Protein AF-A0A833TG80-F1 (afdb_monomer_lite)

Secondary structure (DSSP, 8-state):
-HHHHHHHHHTSTT-PPP--EE--SSBSTTSTT--BPPPHHHHHHHT-HHHHHHHHHHHHHHHHHTT--EE---B----S-TTSTTGGGSS-SSHHHHHHGGGHHHHHH-PPPTTPPTTS----STT--B-EEEEETTGGG-GGG-TT-EE---HHHIIIIISHHHHHHHHTT-SEEEEPSSEETTEETTT-HIIIIIIIIIIS----SS--EE---SSSSS--STT---------

InterPro domains:
  IPR001764 Glycoside hydrolase, family 3, N-terminal [PF00933] (2-207)
  IPR001764 Glycoside hydrolase, family 3, N-terminal [PR00133] (13-29)
  IPR001764 Glycoside hydrolase, family 3, N-terminal [PR00133] (37-56)
  IPR001764 Glycoside hydrolase, family 3, N-terminal [PR00133] (83-99)
  IPR001764 Glycoside hydrolase, family 3, N-terminal [PR00133] (129-145)
  IPR017853 Glycoside hydrolase superfamily [SSF51445] (1-207)
  IPR036962 Glycoside hydrolase, family 3, N-terminal domain superfamily [G3DSA:3.20.20.300] (1-210)
  IPR051915 Cellulose Degradation Glycosyl Hydrolase 3 [PTHR30620] (1-208)

Structure (mmCIF, N/CA/C/O backbone):
data_AF-A0A833TG80-F1
#
_entry.id   AF-A0A833TG80-F1
#
loop_
_atom_site.group_PDB
_atom_site.id
_atom_site.type_symbol
_atom_site.label_atom_id
_atom_site.label_alt_id
_atom_site.label_comp_id
_atom_site.label_asym_id
_atom_site.label_entity_id
_atom_site.label_seq_id
_atom_site.pdbx_PDB_ins_code
_atom_site.Cartn_x
_atom_site.Cartn_y
_atom_site.Cartn_z
_atom_site.occupancy
_atom_site.B_iso_or_equiv
_atom_site.auth_seq_id
_atom_site.auth_comp_id
_atom_site.auth_asym_id
_atom_site.auth_atom_id
_atom_site.pdbx_PDB_model_num
ATOM 1 N N . MET A 1 1 ? -3.847 -9.761 25.140 1.00 88.19 1 MET A N 1
ATOM 2 C CA . MET A 1 1 ? -2.664 -8.903 24.904 1.00 88.19 1 MET A CA 1
ATOM 3 C C . MET A 1 1 ? -3.051 -7.475 24.515 1.00 88.19 1 MET A C 1
ATOM 5 O O . MET A 1 1 ? -2.859 -6.596 25.340 1.00 88.19 1 MET A O 1
ATOM 9 N N . ILE A 1 2 ? -3.634 -7.226 23.332 1.00 93.69 2 ILE A N 1
ATOM 10 C CA . ILE A 1 2 ? -3.927 -5.859 22.834 1.00 93.69 2 ILE A CA 1
ATOM 11 C C . ILE A 1 2 ? -4.723 -5.000 23.828 1.00 93.69 2 ILE A C 1
ATOM 13 O O . ILE A 1 2 ? -4.345 -3.861 24.084 1.00 93.69 2 ILE A O 1
ATOM 17 N N . ASN A 1 3 ? -5.762 -5.559 24.458 1.00 95.44 3 ASN A N 1
ATOM 18 C CA . ASN A 1 3 ? -6.567 -4.840 25.452 1.00 95.44 3 ASN A CA 1
ATOM 19 C C . ASN A 1 3 ? -5.760 -4.374 26.675 1.00 95.44 3 ASN A C 1
ATOM 21 O O . ASN A 1 3 ? -6.069 -3.326 27.230 1.00 95.44 3 ASN A O 1
ATOM 25 N N . GLU A 1 4 ? -4.724 -5.109 27.083 1.00 96.44 4 GLU A N 1
ATOM 26 C CA . GLU A 1 4 ? -3.888 -4.719 28.225 1.00 96.44 4 GLU A CA 1
ATOM 27 C C . GLU A 1 4 ? -2.970 -3.548 27.862 1.00 96.44 4 GLU A C 1
ATOM 29 O O . GLU A 1 4 ? -2.900 -2.567 28.601 1.00 96.44 4 GLU A O 1
ATOM 34 N N . TYR A 1 5 ? -2.357 -3.574 26.672 1.00 96.25 5 TYR A N 1
ATOM 35 C CA . TYR A 1 5 ? -1.624 -2.412 26.158 1.00 96.25 5 TYR A CA 1
ATOM 36 C C . TYR A 1 5 ? -2.537 -1.195 25.983 1.00 96.25 5 TYR A C 1
ATOM 38 O O . TYR A 1 5 ? -2.155 -0.077 26.328 1.00 96.25 5 TYR A O 1
ATOM 46 N N . GLN A 1 6 ? -3.767 -1.413 25.511 1.00 95.88 6 GLN A N 1
ATOM 47 C CA . GLN A 1 6 ? -4.752 -0.350 25.366 1.00 95.88 6 GLN A CA 1
ATOM 48 C C . GLN A 1 6 ? -5.100 0.280 26.719 1.00 95.88 6 GLN A C 1
ATOM 50 O O . GLN A 1 6 ? -5.039 1.502 26.839 1.00 95.88 6 GLN A O 1
ATOM 55 N N . LYS A 1 7 ? -5.395 -0.527 27.750 1.00 97.62 7 LYS A N 1
ATOM 56 C CA . LYS A 1 7 ? -5.632 -0.039 29.121 1.00 97.62 7 LYS A CA 1
ATOM 57 C C . LYS A 1 7 ? -4.461 0.806 29.629 1.00 97.62 7 LYS A C 1
ATOM 59 O O . LYS A 1 7 ? -4.694 1.865 30.201 1.00 97.62 7 LYS A O 1
ATOM 64 N N . GLY A 1 8 ? -3.225 0.377 29.362 1.00 97.25 8 GLY A N 1
ATOM 65 C CA . GLY A 1 8 ? -2.020 1.143 29.692 1.00 97.25 8 GLY A CA 1
ATOM 66 C C . GLY A 1 8 ? -1.940 2.498 28.977 1.00 97.25 8 GLY A C 1
ATOM 67 O O . GLY A 1 8 ? -1.631 3.502 29.606 1.00 97.25 8 GLY A O 1
ATOM 68 N N . SER A 1 9 ? -2.263 2.567 27.680 1.00 96.19 9 SER A N 1
ATOM 69 C CA . SER A 1 9 ? -2.295 3.852 26.953 1.00 96.19 9 SER A CA 1
ATOM 70 C C . SER A 1 9 ? -3.373 4.808 27.486 1.00 96.19 9 SER A C 1
ATOM 72 O O . SER A 1 9 ? -3.143 6.012 27.632 1.00 96.19 9 SER A O 1
ATOM 74 N N . LEU A 1 10 ? -4.532 4.255 27.853 1.00 97.44 10 LEU A N 1
ATOM 75 C CA . LEU A 1 10 ? -5.692 5.013 28.312 1.00 97.44 10 LEU A CA 1
ATOM 76 C C . LEU A 1 10 ? -5.560 5.513 29.757 1.00 97.44 10 LEU A C 1
ATOM 78 O O . LEU A 1 10 ? -6.300 6.413 30.141 1.00 97.44 10 LEU A O 1
ATOM 82 N N . SER A 1 11 ? -4.627 4.978 30.550 1.00 97.94 11 SER A N 1
ATOM 83 C CA . SER A 1 11 ? -4.374 5.452 31.919 1.00 97.94 11 SER A CA 1
ATOM 84 C C . SER A 1 11 ? -3.494 6.708 31.985 1.00 97.94 11 SER A C 1
ATOM 86 O O . SER A 1 11 ? -3.300 7.273 33.061 1.00 97.94 11 SER A O 1
ATOM 88 N N . THR A 1 12 ? -2.958 7.170 30.850 1.00 97.56 12 THR A N 1
ATOM 89 C CA . THR A 1 12 ? -2.204 8.429 30.773 1.00 97.56 12 THR A CA 1
ATOM 90 C C . THR A 1 12 ? -3.114 9.645 30.985 1.00 97.56 12 THR A C 1
ATOM 92 O O . THR A 1 12 ? -4.320 9.577 30.769 1.00 97.56 12 THR A O 1
ATOM 95 N N . ARG A 1 13 ? -2.535 10.805 31.338 1.00 98.06 13 ARG A N 1
ATOM 96 C CA . ARG A 1 13 ? -3.278 12.057 31.614 1.00 98.06 13 ARG A CA 1
ATOM 97 C C . ARG A 1 13 ? -4.309 12.428 30.538 1.00 98.06 13 ARG A C 1
ATOM 99 O O . ARG A 1 13 ? -5.349 12.985 30.865 1.00 98.06 13 ARG A O 1
ATOM 106 N N . LEU A 1 14 ? -3.986 12.190 29.266 1.00 97.38 14 LEU A N 1
ATOM 107 C CA . LEU A 1 14 ? -4.848 12.535 28.130 1.00 97.38 14 LEU A CA 1
ATOM 108 C C . LEU A 1 14 ? -5.686 11.357 27.620 1.00 97.38 14 LEU A C 1
ATOM 110 O O . LEU A 1 14 ? -6.533 11.568 26.759 1.00 97.38 14 LEU A O 1
ATOM 114 N N . GLY A 1 15 ? -5.438 10.134 28.100 1.00 96.00 15 GLY A N 1
ATOM 115 C CA . GLY A 1 15 ? -6.169 8.943 27.670 1.00 96.00 15 GLY A CA 1
ATOM 116 C C . GLY A 1 15 ? -6.141 8.705 26.157 1.00 96.00 15 GLY A C 1
ATOM 117 O O . GLY A 1 15 ? -7.130 8.238 25.595 1.00 96.00 15 GLY A O 1
ATOM 118 N N . ILE A 1 16 ? -5.047 9.060 25.472 1.00 94.00 16 ILE A N 1
ATOM 119 C CA . ILE A 1 16 ? -4.946 8.900 24.015 1.00 94.00 16 ILE A CA 1
ATOM 120 C C . ILE A 1 16 ? -4.775 7.404 23.697 1.00 94.00 16 ILE A C 1
ATOM 122 O O . ILE A 1 16 ? -3.812 6.795 24.169 1.00 94.00 16 ILE A O 1
ATOM 126 N N . PRO A 1 17 ? -5.674 6.795 22.900 1.00 93.94 17 PRO A N 1
ATOM 127 C CA . PRO A 1 17 ? -5.585 5.380 22.558 1.00 93.94 17 PRO A CA 1
ATOM 128 C C . PRO A 1 17 ? -4.364 5.096 21.678 1.00 93.94 17 PRO A C 1
ATOM 130 O O . PRO A 1 17 ? -4.090 5.837 20.732 1.00 93.94 17 PRO A O 1
ATOM 133 N N . MET A 1 18 ? -3.668 3.985 21.930 1.00 94.00 18 MET A N 1
ATOM 134 C CA . MET A 1 18 ? -2.638 3.509 21.004 1.00 94.00 18 MET A CA 1
ATOM 135 C C . MET A 1 18 ? -3.255 2.869 19.751 1.00 94.00 18 MET A C 1
ATOM 137 O O . MET A 1 18 ? -4.399 2.407 19.754 1.00 94.00 18 MET A O 1
ATOM 141 N N . MET A 1 19 ? -2.478 2.832 18.667 1.00 91.31 19 MET A N 1
ATOM 142 C CA . MET A 1 19 ? -2.777 2.018 17.490 1.00 91.31 19 MET A CA 1
ATOM 143 C C . MET A 1 19 ? -1.734 0.916 17.362 1.00 91.31 19 MET A C 1
ATOM 145 O O . MET A 1 19 ? -0.544 1.195 17.232 1.00 91.31 19 MET A O 1
ATOM 149 N N . TYR A 1 20 ? -2.189 -0.333 17.369 1.00 94.81 20 TYR A N 1
ATOM 150 C CA . TYR A 1 20 ? -1.329 -1.491 17.156 1.00 94.81 20 TYR A CA 1
ATOM 151 C C . TYR A 1 20 ? -1.300 -1.846 15.668 1.00 94.81 20 TYR A C 1
ATOM 153 O O . TYR A 1 20 ? -2.363 -2.033 15.079 1.00 94.81 20 TYR A O 1
ATOM 161 N N . GLY A 1 21 ? -0.110 -1.928 15.072 1.00 95.12 21 GLY A N 1
ATOM 162 C CA . GLY A 1 21 ? 0.092 -2.313 13.672 1.00 95.12 21 GLY A CA 1
ATOM 163 C C . GLY A 1 21 ? 0.645 -3.731 13.535 1.00 95.12 21 GLY A C 1
ATOM 164 O O . GLY A 1 21 ? 1.394 -4.178 14.403 1.00 95.12 21 GLY A O 1
ATOM 165 N N . ILE A 1 22 ? 0.296 -4.432 12.455 1.00 96.62 22 ILE A N 1
ATOM 166 C CA . ILE A 1 22 ? 0.864 -5.748 12.126 1.00 96.62 22 ILE A CA 1
ATOM 167 C C . ILE A 1 22 ? 0.992 -5.958 10.612 1.00 96.62 22 ILE A C 1
ATOM 169 O O . ILE A 1 22 ? 0.188 -5.445 9.832 1.00 96.62 22 ILE A O 1
ATOM 173 N N . ASP A 1 23 ? 1.974 -6.749 10.181 1.00 97.31 23 ASP A N 1
ATOM 174 C CA . ASP A 1 23 ? 2.047 -7.265 8.812 1.00 97.31 23 ASP A CA 1
ATOM 175 C C . ASP A 1 23 ? 1.010 -8.377 8.606 1.00 97.31 23 ASP A C 1
ATOM 177 O O . ASP A 1 23 ? 1.276 -9.546 8.875 1.00 97.31 23 ASP A O 1
ATOM 181 N N . ALA A 1 24 ? -0.175 -7.981 8.137 1.00 97.75 24 ALA A N 1
ATOM 182 C CA . ALA A 1 24 ? -1.223 -8.857 7.616 1.00 97.75 24 ALA A CA 1
ATOM 183 C C . ALA A 1 24 ? -1.265 -8.721 6.082 1.00 97.75 24 ALA A C 1
ATOM 185 O O . ALA A 1 24 ? -2.127 -8.039 5.524 1.00 97.75 24 ALA A O 1
ATOM 186 N N . VAL A 1 25 ? -0.244 -9.261 5.410 1.00 98.06 25 VAL A N 1
ATOM 187 C CA . VAL A 1 25 ? 0.064 -8.968 3.993 1.00 98.06 25 VAL A CA 1
ATOM 188 C C . VAL A 1 25 ? -0.546 -9.963 3.007 1.00 98.06 25 VAL A C 1
ATOM 190 O O . VAL A 1 25 ? -0.561 -9.703 1.810 1.00 98.06 25 VAL A O 1
ATOM 193 N N . HIS A 1 26 ? -1.056 -11.090 3.500 1.00 98.38 26 HIS A N 1
ATOM 194 C CA . HIS A 1 26 ? -1.750 -12.111 2.711 1.00 98.38 26 HIS A CA 1
ATOM 195 C C . HIS A 1 26 ? -2.729 -12.889 3.606 1.00 98.38 26 HIS A C 1
ATOM 197 O O . HIS A 1 26 ? -2.707 -14.113 3.692 1.00 98.38 26 HIS A O 1
ATOM 203 N N . GLY A 1 27 ? -3.568 -12.139 4.325 1.00 98.31 27 GLY A N 1
ATOM 204 C CA . GLY A 1 27 ? -4.334 -12.623 5.477 1.00 98.31 27 GLY A CA 1
ATOM 205 C C . GLY A 1 27 ? -3.678 -12.211 6.794 1.00 98.31 27 GLY A C 1
ATOM 206 O O . GLY A 1 27 ? -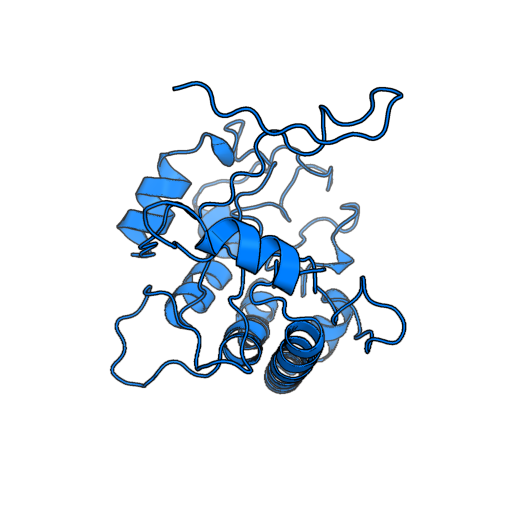2.675 -11.495 6.794 1.00 98.31 27 GLY A O 1
ATOM 207 N N . HIS A 1 28 ? -4.229 -12.644 7.931 1.00 97.94 28 HIS A N 1
ATOM 208 C CA . HIS A 1 28 ? -3.655 -12.353 9.254 1.00 97.94 28 HIS A CA 1
ATOM 209 C C . HIS A 1 28 ? -2.502 -13.311 9.590 1.00 97.94 28 HIS A C 1
ATOM 211 O O . HIS A 1 28 ? -2.539 -14.075 10.552 1.00 97.94 28 HIS A O 1
ATOM 217 N N . ASN A 1 29 ? -1.474 -13.289 8.742 1.00 97.75 29 ASN A N 1
ATOM 218 C CA . ASN A 1 29 ? -0.481 -14.354 8.578 1.00 97.75 29 ASN A CA 1
ATOM 219 C C . ASN A 1 29 ? 0.381 -14.686 9.807 1.00 97.75 29 ASN A C 1
ATOM 221 O O . ASN A 1 29 ? 1.000 -15.744 9.842 1.00 97.75 29 ASN A O 1
ATOM 225 N N . ASN A 1 30 ? 0.430 -13.817 10.818 1.00 95.88 30 ASN A N 1
ATOM 226 C CA . ASN A 1 30 ? 1.162 -14.084 12.062 1.00 95.88 30 ASN A CA 1
ATOM 227 C C . ASN A 1 30 ? 0.335 -14.857 13.100 1.00 95.88 30 ASN A C 1
ATOM 229 O O . ASN A 1 30 ? 0.866 -15.242 14.142 1.00 95.88 30 ASN A O 1
ATOM 233 N N . VAL A 1 31 ? -0.965 -15.042 12.865 1.00 96.25 31 VAL A N 1
ATOM 234 C CA . VAL A 1 31 ? -1.877 -15.652 13.831 1.00 96.25 31 VAL A CA 1
ATOM 235 C C . VAL A 1 31 ? -2.169 -17.090 13.445 1.00 96.25 31 VAL A C 1
ATOM 237 O O . VAL A 1 31 ? -2.532 -17.400 12.313 1.00 96.25 31 VAL A O 1
ATOM 240 N N . PHE A 1 32 ? -2.014 -17.981 14.422 1.00 95.75 32 PHE A N 1
ATOM 241 C CA . PHE A 1 32 ? -2.325 -19.392 14.259 1.00 95.75 32 PHE A CA 1
ATOM 242 C C . PHE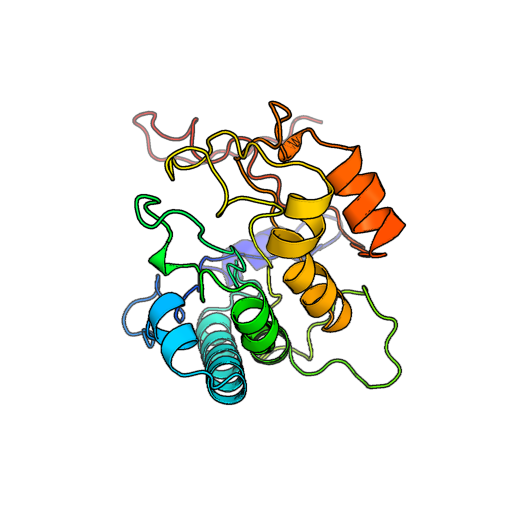 A 1 32 ? -3.771 -19.578 13.780 1.00 95.75 32 PHE A C 1
ATOM 244 O O . PHE A 1 32 ? -4.693 -19.003 14.360 1.00 95.75 32 PHE A O 1
ATOM 251 N N . ASN A 1 33 ? -3.954 -20.415 12.756 1.00 95.50 33 ASN A N 1
ATOM 252 C CA . ASN A 1 33 ? -5.254 -20.756 12.171 1.00 95.50 33 ASN A CA 1
ATOM 253 C C . ASN A 1 33 ? -5.999 -19.591 11.481 1.00 95.50 33 ASN A C 1
ATOM 255 O O . ASN A 1 33 ? -7.191 -19.711 11.205 1.00 95.50 33 ASN A O 1
ATOM 259 N N . ALA A 1 34 ? -5.321 -18.474 11.199 1.00 98.00 34 ALA A N 1
ATOM 260 C CA . ALA A 1 34 ? -5.847 -17.450 10.300 1.00 98.00 34 ALA A CA 1
ATOM 261 C C . ALA A 1 34 ? -5.841 -17.938 8.843 1.00 98.00 34 ALA A C 1
ATOM 263 O O . ALA A 1 34 ? -5.017 -18.775 8.459 1.00 98.00 34 ALA A O 1
ATOM 264 N N . THR A 1 35 ? -6.730 -17.388 8.016 1.00 98.56 35 THR A N 1
ATOM 265 C CA . THR A 1 35 ? -6.740 -17.691 6.583 1.00 98.56 35 THR A CA 1
ATOM 266 C C . THR A 1 35 ? -5.485 -17.116 5.936 1.00 98.56 35 THR A C 1
ATOM 268 O O . THR A 1 35 ? -5.183 -15.930 6.089 1.00 98.56 35 THR A O 1
ATOM 271 N N . ILE A 1 36 ? -4.769 -17.947 5.176 1.00 98.69 36 ILE A N 1
ATOM 272 C CA . ILE A 1 36 ? -3.599 -17.535 4.397 1.00 98.69 36 ILE A CA 1
ATOM 273 C C . ILE A 1 36 ? -3.985 -17.475 2.922 1.00 98.69 36 ILE A C 1
ATOM 275 O O . ILE A 1 36 ? -4.269 -18.495 2.294 1.00 98.69 36 ILE A O 1
ATOM 279 N N . PHE A 1 37 ? -3.998 -16.267 2.370 1.00 98.88 37 PHE A N 1
ATOM 280 C CA . PHE A 1 37 ? -4.262 -16.026 0.957 1.00 98.88 37 PHE A CA 1
ATOM 281 C C . PHE A 1 37 ? -2.978 -16.176 0.121 1.00 98.88 37 PHE A C 1
ATOM 283 O O . PHE A 1 37 ? -1.865 -16.109 0.662 1.00 98.88 37 PHE A O 1
ATOM 290 N N . PRO A 1 38 ? -3.099 -16.354 -1.210 1.00 98.81 38 PRO A N 1
ATOM 291 C CA . PRO A 1 38 ? -1.955 -16.242 -2.106 1.00 98.81 38 PRO A CA 1
ATOM 292 C C . PRO A 1 38 ? -1.243 -14.897 -1.929 1.00 98.81 38 PRO A C 1
ATOM 294 O O . PRO A 1 38 ? -1.887 -13.864 -1.742 1.00 98.81 38 PRO A O 1
ATOM 297 N N . HIS A 1 39 ? 0.086 -14.899 -2.020 1.00 98.81 39 HIS A N 1
ATOM 298 C CA . HIS A 1 39 ? 0.854 -13.656 -2.055 1.00 98.81 39 HIS A CA 1
ATOM 299 C C . HIS A 1 39 ? 0.553 -12.833 -3.317 1.00 98.81 39 HIS A C 1
ATOM 301 O O . HIS A 1 39 ? 0.042 -13.342 -4.320 1.00 98.81 39 HIS A O 1
ATOM 307 N N . ASN A 1 40 ? 0.906 -11.549 -3.258 1.00 98.88 40 ASN A N 1
ATOM 308 C CA . ASN A 1 40 ? 0.512 -10.527 -4.223 1.00 98.88 40 ASN A CA 1
ATOM 309 C C . ASN A 1 40 ? 0.827 -10.878 -5.677 1.00 98.88 40 ASN A C 1
ATOM 311 O O . ASN A 1 40 ? -0.024 -10.636 -6.523 1.00 98.88 40 ASN A O 1
ATOM 315 N N . ILE A 1 41 ? 1.969 -11.502 -5.979 1.00 98.69 41 ILE A N 1
ATOM 316 C CA . ILE A 1 41 ? 2.290 -11.919 -7.355 1.00 98.69 41 ILE A CA 1
ATOM 317 C C . ILE A 1 41 ? 1.236 -12.877 -7.938 1.00 98.69 41 ILE A C 1
ATOM 319 O O . ILE A 1 41 ? 0.831 -12.746 -9.094 1.00 98.69 41 ILE A O 1
ATOM 323 N N . GLY A 1 42 ? 0.729 -13.805 -7.119 1.00 98.69 42 GLY A N 1
ATOM 324 C CA . GLY A 1 42 ? -0.343 -14.722 -7.502 1.00 98.69 42 GLY A CA 1
ATOM 325 C C . GLY A 1 42 ? -1.685 -14.006 -7.638 1.00 98.69 42 GLY A C 1
ATOM 326 O O . GLY A 1 42 ? -2.434 -14.282 -8.570 1.00 98.69 42 GLY A O 1
ATOM 327 N N . LEU A 1 43 ? -1.966 -13.036 -6.763 1.00 98.81 43 LEU A N 1
ATOM 328 C CA . LEU A 1 43 ? -3.165 -12.198 -6.870 1.00 98.81 43 LEU A CA 1
ATOM 329 C C . LEU A 1 43 ? -3.135 -11.324 -8.125 1.00 98.81 43 LEU A C 1
ATOM 331 O O . LEU A 1 43 ? -4.134 -11.229 -8.830 1.00 98.81 43 LEU A O 1
ATOM 335 N N . GLY A 1 44 ? -1.980 -10.758 -8.468 1.00 98.62 44 GLY A N 1
ATOM 336 C CA . GLY A 1 44 ? -1.795 -10.013 -9.703 1.00 98.62 44 GLY A CA 1
ATOM 337 C C . GLY A 1 44 ? -2.090 -10.874 -10.924 1.00 98.62 44 GLY A C 1
ATOM 338 O O . GLY A 1 44 ? -2.787 -10.415 -11.827 1.00 98.62 44 GLY A O 1
ATOM 339 N N . ALA A 1 45 ? -1.654 -12.141 -10.936 1.00 98.69 45 ALA A N 1
ATOM 340 C CA . ALA A 1 45 ? -1.940 -13.098 -12.010 1.00 98.69 45 ALA A CA 1
ATOM 341 C C . ALA A 1 45 ? -3.443 -13.325 -12.267 1.00 98.69 45 ALA A C 1
ATOM 343 O O . ALA A 1 45 ? -3.807 -13.673 -13.386 1.00 98.69 45 ALA A O 1
ATOM 344 N N . THR A 1 46 ? -4.313 -13.073 -11.283 1.00 98.69 46 THR A N 1
ATOM 345 C CA . THR A 1 46 ? -5.771 -13.206 -11.453 1.00 98.69 46 THR A CA 1
ATOM 346 C C . THR A 1 46 ? -6.389 -12.112 -12.321 1.00 98.69 46 THR A C 1
ATOM 348 O O . THR A 1 46 ? -7.430 -12.353 -12.923 1.00 98.69 46 THR A O 1
ATOM 351 N N . ARG A 1 47 ? -5.767 -10.921 -12.383 1.00 98.50 47 ARG A N 1
ATOM 352 C CA . ARG A 1 47 ? -6.341 -9.710 -13.007 1.00 98.50 47 ARG A CA 1
ATOM 353 C C . ARG A 1 47 ? -7.756 -9.374 -12.493 1.00 98.50 47 ARG A C 1
ATOM 355 O O . ARG A 1 47 ? -8.541 -8.758 -13.203 1.00 98.50 47 ARG A O 1
ATOM 362 N N . ASP A 1 48 ? -8.072 -9.776 -11.259 1.00 98.75 48 ASP A N 1
ATOM 363 C CA . ASP A 1 48 ? -9.371 -9.563 -10.619 1.00 98.75 48 ASP A CA 1
ATOM 364 C C . ASP A 1 48 ? -9.207 -8.651 -9.390 1.00 98.75 48 ASP A C 1
ATOM 366 O O . ASP A 1 48 ? -8.910 -9.092 -8.274 1.00 98.75 48 ASP A O 1
ATOM 370 N N . SER A 1 49 ? -9.382 -7.345 -9.601 1.00 98.44 49 SER A N 1
ATOM 371 C CA . SER A 1 49 ? -9.294 -6.342 -8.533 1.00 98.44 49 SER A CA 1
ATOM 372 C C . SER A 1 49 ? -10.415 -6.490 -7.497 1.00 98.44 49 SER A C 1
ATOM 374 O O . SER A 1 49 ? -10.198 -6.231 -6.311 1.00 98.44 49 SER A O 1
ATOM 376 N N . GLU A 1 50 ? -11.591 -6.980 -7.900 1.00 98.69 50 GLU A N 1
ATOM 377 C CA . GLU A 1 50 ? -12.717 -7.240 -6.999 1.00 98.69 50 GLU A CA 1
ATOM 378 C C . GLU A 1 50 ? -12.449 -8.440 -6.084 1.00 98.69 50 GLU A C 1
ATOM 380 O O . GLU A 1 50 ? -12.816 -8.428 -4.906 1.00 98.69 50 GLU A O 1
ATOM 385 N N . LEU A 1 51 ? -11.763 -9.475 -6.572 1.00 98.81 51 LEU A N 1
ATOM 386 C CA . LEU A 1 51 ? -11.258 -10.553 -5.721 1.00 98.81 51 LEU A CA 1
ATOM 387 C C . LEU A 1 51 ? -10.312 -10.005 -4.654 1.00 98.81 51 LEU A C 1
ATOM 389 O O . LEU A 1 51 ? -10.489 -10.296 -3.470 1.00 98.81 51 LEU A O 1
ATOM 393 N N . VAL A 1 52 ? -9.349 -9.177 -5.051 1.00 98.75 52 VAL A N 1
ATOM 394 C CA . VAL A 1 52 ? -8.381 -8.568 -4.131 1.00 98.75 52 VAL A CA 1
ATOM 395 C C . VAL A 1 52 ? -9.062 -7.654 -3.102 1.00 98.75 52 VAL A C 1
ATOM 397 O O . VAL A 1 52 ? -8.720 -7.683 -1.915 1.00 98.75 52 VAL A O 1
ATOM 400 N N . ARG A 1 53 ? -10.107 -6.928 -3.504 1.00 98.81 53 ARG A N 1
ATOM 401 C CA . ARG A 1 53 ? -10.976 -6.157 -2.606 1.00 98.81 53 ARG A CA 1
ATOM 402 C C . ARG A 1 53 ? -11.664 -7.035 -1.559 1.00 98.81 53 ARG A C 1
ATOM 404 O O . ARG A 1 53 ? -11.634 -6.718 -0.366 1.00 98.81 53 ARG A O 1
ATOM 411 N N . ARG A 1 54 ? -12.253 -8.165 -1.976 1.00 98.81 54 ARG A N 1
ATOM 412 C CA . ARG A 1 54 ? -12.880 -9.142 -1.063 1.00 98.81 54 ARG A CA 1
ATOM 413 C C . ARG A 1 54 ? -11.861 -9.756 -0.101 1.00 98.81 54 ARG A C 1
ATOM 415 O O . ARG A 1 54 ? -12.172 -9.905 1.080 1.00 98.81 54 ARG A O 1
ATOM 422 N N . ILE A 1 55 ? -10.642 -10.038 -0.566 1.00 98.88 55 ILE A N 1
ATOM 423 C CA . ILE A 1 55 ? -9.532 -10.507 0.281 1.00 98.88 55 ILE A CA 1
ATOM 424 C C . ILE A 1 55 ? -9.184 -9.461 1.346 1.00 98.88 55 ILE A C 1
ATOM 426 O O . ILE A 1 55 ? -9.065 -9.803 2.524 1.00 98.88 55 ILE A O 1
ATOM 430 N N . GLY A 1 56 ? -9.088 -8.181 0.970 1.00 98.75 56 GLY A N 1
ATOM 431 C CA . GLY A 1 56 ? -8.885 -7.086 1.923 1.00 98.75 56 GLY A CA 1
ATOM 432 C C . GLY A 1 56 ? -9.995 -7.020 2.978 1.00 98.75 56 GLY A C 1
ATOM 433 O O . GLY A 1 56 ? -9.718 -6.884 4.169 1.00 98.75 56 GLY A O 1
ATOM 434 N N . ALA A 1 57 ? -11.255 -7.194 2.571 1.00 98.69 57 ALA A N 1
ATOM 435 C CA . ALA A 1 57 ? -12.387 -7.206 3.496 1.00 98.69 57 ALA A CA 1
ATOM 436 C C . ALA A 1 57 ? -12.353 -8.394 4.474 1.00 98.69 57 ALA A C 1
ATOM 438 O O . ALA A 1 57 ? -12.586 -8.191 5.666 1.00 98.69 57 ALA A O 1
ATOM 439 N N . ALA A 1 58 ? -12.033 -9.602 3.999 1.00 98.75 58 ALA A N 1
ATOM 440 C CA . ALA A 1 58 ? -11.871 -10.780 4.853 1.00 98.75 58 ALA A CA 1
ATOM 441 C C . ALA A 1 58 ? -10.700 -10.605 5.834 1.00 98.75 58 ALA A C 1
ATOM 443 O O . ALA A 1 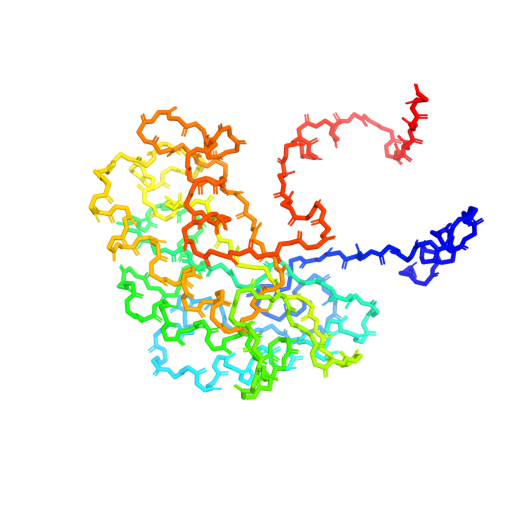58 ? -10.864 -10.784 7.041 1.00 98.75 58 ALA A O 1
ATOM 444 N N . THR A 1 59 ? -9.553 -10.135 5.332 1.00 98.81 59 THR A N 1
ATOM 445 C CA . THR A 1 59 ? -8.357 -9.853 6.141 1.00 98.81 59 THR A CA 1
ATOM 446 C C . THR A 1 59 ? -8.659 -8.849 7.252 1.00 98.81 59 THR A C 1
ATOM 448 O O . THR A 1 59 ? -8.283 -9.070 8.399 1.00 98.81 59 THR A O 1
ATOM 451 N N . ALA A 1 60 ? -9.392 -7.769 6.960 1.00 98.75 60 ALA A N 1
ATOM 452 C CA . ALA A 1 60 ? -9.762 -6.776 7.969 1.00 98.75 60 ALA A CA 1
ATOM 453 C C . ALA A 1 60 ? -10.583 -7.373 9.121 1.00 98.75 60 ALA A C 1
ATOM 455 O O . ALA A 1 60 ? -10.360 -7.021 10.281 1.00 98.75 60 ALA A O 1
ATOM 456 N N . VAL A 1 61 ? -11.513 -8.284 8.815 1.00 98.19 61 VAL A N 1
ATOM 457 C CA . VAL A 1 61 ? -12.334 -8.958 9.830 1.00 98.19 61 VAL A CA 1
ATOM 458 C C . VAL A 1 61 ? -11.473 -9.865 10.707 1.00 98.19 61 VAL A C 1
ATOM 460 O O . VAL A 1 61 ? -11.582 -9.787 11.931 1.00 98.19 61 VAL A O 1
ATOM 463 N N . GLU A 1 62 ? -10.586 -10.667 10.115 1.00 98.31 62 GLU A N 1
ATOM 464 C CA . GLU A 1 62 ? -9.688 -11.553 10.869 1.00 98.31 62 GLU A CA 1
ATOM 465 C C . GLU A 1 62 ? -8.699 -10.773 11.744 1.00 98.31 62 GLU A C 1
ATOM 467 O O . GLU A 1 62 ? -8.505 -11.099 12.915 1.00 98.31 62 GLU A O 1
ATOM 472 N N . VAL A 1 63 ? -8.133 -9.679 11.232 1.00 98.19 63 VAL A N 1
ATOM 473 C CA . VAL A 1 63 ? -7.236 -8.807 12.008 1.00 98.19 63 VAL A CA 1
ATOM 474 C C . VAL A 1 63 ? -7.982 -8.146 13.172 1.00 98.19 63 VAL A C 1
ATOM 476 O O . VAL A 1 63 ? -7.478 -8.078 14.299 1.00 98.19 63 VAL A O 1
ATOM 479 N N . ARG A 1 64 ? -9.226 -7.710 12.945 1.00 97.50 64 ARG A N 1
ATOM 480 C CA . ARG A 1 64 ? -10.076 -7.175 14.015 1.00 97.50 64 ARG A CA 1
ATOM 481 C C . ARG A 1 64 ? -10.477 -8.227 15.040 1.00 97.50 64 ARG A C 1
ATOM 483 O O . ARG A 1 64 ? -10.637 -7.858 16.204 1.00 97.50 64 ARG A O 1
ATOM 490 N N . ALA A 1 65 ? -10.574 -9.504 14.667 1.00 96.69 65 ALA A N 1
ATOM 491 C CA . ALA A 1 65 ? -10.845 -10.591 15.608 1.00 96.69 65 ALA A CA 1
ATOM 492 C C . ALA A 1 65 ? -9.757 -10.714 16.692 1.00 96.69 65 ALA A C 1
ATOM 494 O O . ALA A 1 65 ? -10.051 -11.129 17.810 1.00 96.69 65 ALA A O 1
ATOM 495 N N . THR A 1 66 ? -8.527 -10.260 16.418 1.00 96.38 66 THR A N 1
ATOM 496 C CA . THR A 1 66 ? -7.448 -10.190 17.421 1.00 96.38 66 THR A CA 1
ATOM 497 C C . THR A 1 66 ? -7.294 -8.809 18.068 1.00 96.38 66 THR A C 1
ATOM 499 O O . THR A 1 66 ? -6.314 -8.557 18.771 1.00 96.38 66 THR A O 1
ATOM 502 N N . GLY A 1 67 ? -8.237 -7.894 17.828 1.00 95.75 67 GLY A N 1
ATOM 503 C CA . GLY A 1 67 ? -8.258 -6.540 18.386 1.00 95.75 67 GLY A CA 1
ATOM 504 C C . GLY A 1 67 ? -7.331 -5.532 17.700 1.00 95.75 67 GLY A C 1
ATOM 505 O O . GLY A 1 67 ? -7.235 -4.398 18.165 1.00 95.75 67 GLY A O 1
ATOM 506 N N . ILE A 1 68 ? -6.657 -5.901 16.606 1.00 96.50 68 ILE A N 1
ATOM 507 C CA . ILE A 1 68 ? -5.661 -5.048 15.944 1.00 96.50 68 ILE A CA 1
ATOM 508 C C . ILE A 1 68 ? -6.364 -4.074 14.973 1.00 96.50 68 ILE A C 1
ATOM 510 O O . ILE A 1 68 ? -7.169 -4.511 14.152 1.00 96.50 68 ILE A O 1
ATOM 514 N N . PRO A 1 69 ? -6.124 -2.748 15.059 1.00 95.94 69 PRO A N 1
ATOM 515 C CA . PRO A 1 69 ? -6.796 -1.760 14.214 1.00 95.94 69 PRO A CA 1
ATOM 516 C C . PRO A 1 69 ? -6.071 -1.391 12.917 1.00 95.94 69 PRO A C 1
ATOM 518 O O . PRO A 1 69 ? -6.650 -0.650 12.123 1.00 95.94 69 PRO A O 1
ATOM 521 N N . TYR A 1 70 ? -4.826 -1.821 12.717 1.00 97.56 70 TYR A N 1
ATOM 522 C CA . TYR A 1 70 ? -3.952 -1.283 11.676 1.00 97.56 70 TYR A CA 1
ATOM 523 C C . TYR A 1 70 ? -3.094 -2.382 11.041 1.00 97.56 70 TYR A C 1
ATOM 525 O O . TYR A 1 70 ? -2.517 -3.210 11.747 1.00 97.56 70 TYR A O 1
ATOM 533 N N . VAL A 1 71 ? -3.011 -2.383 9.708 1.00 97.62 71 VAL A N 1
ATOM 534 C CA . VAL A 1 71 ? -2.213 -3.345 8.940 1.00 97.62 71 VAL A CA 1
ATOM 535 C C . VAL A 1 71 ? -1.171 -2.657 8.067 1.00 97.62 71 VAL A C 1
ATOM 537 O O . VAL A 1 71 ? -1.425 -1.615 7.462 1.00 97.62 71 VAL A O 1
ATOM 540 N N . PHE A 1 72 ? -0.004 -3.282 7.945 1.00 98.12 72 PHE A N 1
ATOM 541 C CA . PHE A 1 72 ? 1.067 -2.852 7.048 1.00 98.12 72 PHE A CA 1
ATOM 542 C C . PHE A 1 72 ? 0.885 -3.427 5.633 1.00 98.12 72 PHE A C 1
ATOM 544 O O . PHE A 1 72 ? 1.753 -4.137 5.127 1.00 98.12 72 PHE A O 1
ATOM 551 N N . ALA A 1 73 ? -0.261 -3.153 5.010 1.00 97.81 73 ALA A N 1
ATOM 552 C CA . ALA A 1 73 ? -0.616 -3.624 3.672 1.00 97.81 73 ALA A CA 1
ATOM 553 C C . ALA A 1 73 ? -1.506 -2.600 2.941 1.00 97.81 73 ALA A C 1
ATOM 555 O O . ALA A 1 73 ? -2.287 -1.907 3.606 1.00 97.81 73 ALA A O 1
ATOM 556 N N . PRO A 1 74 ? -1.445 -2.521 1.598 1.00 98.50 74 PRO A N 1
ATOM 557 C CA . PRO A 1 74 ? -0.675 -3.385 0.687 1.00 98.50 74 PRO A CA 1
ATOM 558 C C . PRO A 1 74 ? 0.773 -2.948 0.400 1.00 98.50 74 PRO A C 1
ATOM 560 O O . PRO A 1 74 ? 1.113 -1.766 0.425 1.00 98.50 74 PRO A O 1
ATOM 563 N N . CYS A 1 75 ? 1.613 -3.917 0.016 1.00 98.75 75 CYS A N 1
ATOM 564 C CA . CYS A 1 75 ? 2.838 -3.635 -0.734 1.00 98.75 75 CYS A CA 1
ATOM 565 C C . CYS A 1 75 ? 2.464 -3.345 -2.196 1.00 98.75 75 CYS A C 1
ATOM 567 O O . CYS A 1 75 ? 1.935 -4.218 -2.880 1.00 98.75 75 CYS A O 1
ATOM 569 N N . ILE A 1 76 ? 2.708 -2.119 -2.657 1.00 98.81 76 ILE A N 1
ATOM 570 C CA . ILE A 1 76 ? 2.414 -1.653 -4.025 1.00 98.81 76 ILE A CA 1
ATOM 571 C C . ILE A 1 76 ? 3.699 -1.403 -4.818 1.00 98.81 76 ILE A C 1
ATOM 573 O O . ILE A 1 76 ? 3.737 -0.585 -5.736 1.00 98.81 76 ILE A O 1
ATOM 577 N N . ALA A 1 77 ? 4.766 -2.112 -4.450 1.00 98.81 77 ALA A N 1
ATOM 578 C CA . ALA A 1 77 ? 5.991 -2.151 -5.224 1.00 98.81 77 ALA A CA 1
ATOM 579 C C . ALA A 1 77 ? 5.694 -2.639 -6.645 1.00 98.81 77 ALA A C 1
ATOM 581 O O . ALA A 1 77 ? 4.946 -3.600 -6.840 1.00 98.81 77 ALA A O 1
ATOM 582 N N . VAL A 1 78 ? 6.344 -2.028 -7.630 1.00 98.81 78 VAL A N 1
ATOM 583 C CA . VAL A 1 78 ? 6.411 -2.544 -9.001 1.00 98.81 78 VAL A CA 1
ATOM 584 C C . VAL A 1 78 ? 7.764 -3.231 -9.142 1.00 98.81 78 VAL A C 1
ATOM 586 O O . VAL A 1 78 ? 8.777 -2.549 -9.302 1.00 98.81 78 VAL A O 1
ATOM 589 N N . CYS A 1 79 ? 7.808 -4.556 -8.978 1.00 98.69 79 CYS A N 1
ATOM 590 C CA . CYS A 1 79 ? 9.055 -5.323 -9.027 1.00 98.69 79 CYS A CA 1
ATOM 591 C C . CYS A 1 79 ? 9.599 -5.334 -10.461 1.00 98.69 79 CYS A C 1
ATOM 593 O O . CYS A 1 79 ? 8.944 -5.842 -11.364 1.00 98.69 79 CYS A O 1
ATOM 595 N N . ARG A 1 80 ? 10.790 -4.771 -10.682 1.00 98.62 80 ARG A N 1
ATOM 596 C CA . ARG A 1 80 ? 11.435 -4.700 -12.010 1.00 98.62 80 ARG A CA 1
ATOM 597 C C . ARG A 1 80 ? 12.581 -5.694 -12.183 1.00 98.62 80 ARG A C 1
ATOM 599 O O . ARG A 1 80 ? 13.152 -5.790 -13.265 1.00 98.62 80 ARG A O 1
ATOM 606 N N . ASP A 1 81 ? 12.922 -6.415 -11.119 1.00 98.56 81 ASP A N 1
ATOM 607 C CA . ASP A 1 81 ? 13.983 -7.411 -11.111 1.00 98.56 81 ASP A CA 1
ATOM 608 C C . ASP A 1 81 ? 13.605 -8.572 -10.175 1.00 98.56 81 ASP A C 1
ATOM 610 O O . ASP A 1 81 ? 13.603 -8.393 -8.953 1.00 98.56 81 ASP A O 1
ATOM 614 N N . PRO A 1 82 ? 13.296 -9.770 -10.705 1.00 98.38 82 PRO A N 1
ATOM 615 C CA . PRO A 1 82 ? 12.818 -10.894 -9.901 1.00 98.38 82 PRO A CA 1
ATOM 616 C C . PRO A 1 82 ? 13.880 -11.483 -8.966 1.00 98.38 82 PRO A C 1
ATOM 618 O O . PRO A 1 82 ? 13.549 -12.309 -8.120 1.00 98.38 82 PRO A O 1
ATOM 621 N N . ARG A 1 83 ? 15.145 -11.045 -9.062 1.00 98.50 83 ARG A N 1
ATOM 622 C CA . ARG A 1 83 ? 16.175 -11.362 -8.057 1.00 98.50 83 ARG A CA 1
ATOM 623 C C . ARG A 1 83 ? 15.873 -10.723 -6.702 1.00 98.50 83 ARG A C 1
ATOM 625 O O . ARG A 1 83 ? 16.448 -11.133 -5.695 1.00 98.50 83 ARG A O 1
ATOM 632 N N . TRP A 1 84 ? 14.985 -9.729 -6.665 1.00 98.69 84 TRP A N 1
ATOM 633 C CA . TRP A 1 84 ? 14.552 -9.104 -5.429 1.00 98.69 84 TRP A CA 1
ATOM 634 C C . TRP A 1 84 ? 13.770 -10.075 -4.553 1.00 98.69 84 TRP A C 1
ATOM 636 O O . TRP A 1 84 ? 12.707 -10.565 -4.925 1.00 98.69 84 TRP A O 1
ATOM 646 N N . GLY A 1 85 ? 14.273 -10.301 -3.337 1.00 98.12 85 GLY A N 1
ATOM 647 C CA . GLY A 1 85 ? 13.695 -11.250 -2.382 1.00 98.12 85 GLY A CA 1
ATOM 648 C C . GLY A 1 85 ? 12.257 -10.942 -1.957 1.00 98.12 85 GLY A C 1
ATOM 649 O O . GLY A 1 85 ? 11.621 -11.803 -1.367 1.00 98.12 85 GLY A O 1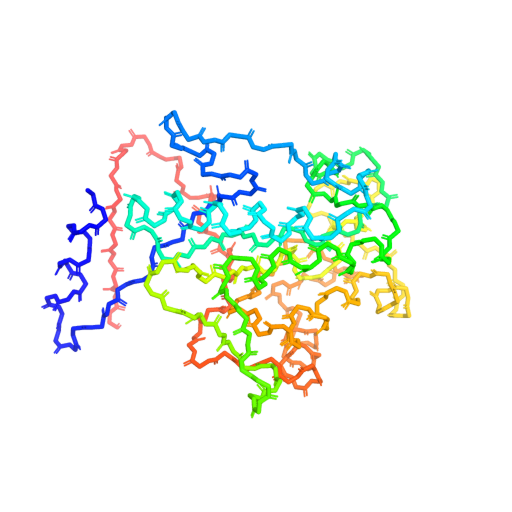
ATOM 650 N N . ARG A 1 86 ? 11.727 -9.752 -2.273 1.00 98.38 86 ARG A N 1
ATOM 651 C CA . ARG A 1 86 ? 10.332 -9.357 -2.011 1.00 98.38 86 ARG A CA 1
ATOM 652 C C . ARG A 1 86 ? 9.487 -9.262 -3.281 1.00 98.38 86 ARG A C 1
ATOM 654 O O . ARG A 1 86 ? 8.386 -8.721 -3.245 1.00 98.38 86 ARG A O 1
ATOM 661 N N . CYS A 1 87 ? 9.963 -9.789 -4.412 1.00 98.56 87 CYS A N 1
ATOM 662 C CA . CYS A 1 87 ? 9.223 -9.713 -5.672 1.00 98.56 87 CYS A CA 1
ATOM 663 C C . CYS A 1 87 ? 7.847 -10.401 -5.582 1.00 98.56 87 CYS A C 1
ATOM 665 O O . CYS A 1 87 ? 6.899 -9.947 -6.212 1.00 98.56 87 CYS A O 1
ATOM 667 N N . TYR A 1 88 ? 7.689 -11.418 -4.723 1.00 98.69 88 TYR A N 1
ATOM 668 C CA . TYR A 1 88 ? 6.391 -12.052 -4.461 1.00 98.69 88 TYR A CA 1
ATOM 669 C C . TYR A 1 88 ? 5.372 -11.128 -3.762 1.00 98.69 88 TYR A C 1
ATOM 671 O O . TYR A 1 88 ? 4.167 -11.380 -3.833 1.00 98.69 88 TYR A O 1
ATOM 679 N N . GLU A 1 89 ? 5.830 -10.063 -3.091 1.00 98.69 89 GLU A N 1
ATOM 680 C CA . GLU A 1 89 ? 4.976 -9.028 -2.493 1.00 98.69 89 GLU A CA 1
ATOM 681 C C . GLU A 1 89 ? 4.539 -7.966 -3.513 1.00 98.69 89 GLU A C 1
ATOM 683 O O . GLU A 1 89 ? 3.665 -7.157 -3.210 1.00 98.69 89 GLU A O 1
ATOM 688 N N . SER A 1 90 ? 5.105 -7.961 -4.721 1.00 98.81 90 SER A N 1
ATOM 689 C CA . SER A 1 90 ? 4.639 -7.124 -5.825 1.00 98.81 90 SER A CA 1
ATOM 690 C C . SER A 1 90 ? 3.533 -7.843 -6.594 1.00 98.81 90 SER A C 1
ATOM 692 O O . SER A 1 90 ? 3.644 -9.034 -6.876 1.00 98.81 90 SER A O 1
ATOM 694 N N . TYR A 1 91 ? 2.465 -7.128 -6.957 1.00 98.88 91 TYR A N 1
ATOM 695 C CA . TYR A 1 91 ? 1.408 -7.708 -7.791 1.00 98.88 91 TYR A CA 1
ATOM 696 C C . TYR A 1 91 ? 1.873 -7.949 -9.232 1.00 98.88 91 TYR A C 1
ATOM 698 O O . TYR A 1 91 ? 1.421 -8.890 -9.880 1.00 98.88 91 TYR A O 1
ATOM 706 N N . SER A 1 92 ? 2.750 -7.095 -9.762 1.00 98.81 92 SER A N 1
ATOM 707 C CA . SER A 1 92 ? 3.246 -7.209 -11.131 1.00 98.81 92 SER A CA 1
ATOM 708 C C . SER A 1 92 ? 4.453 -6.305 -11.379 1.00 98.81 92 SER A C 1
ATOM 710 O O . SER A 1 92 ? 4.660 -5.308 -10.687 1.00 98.81 92 SER A O 1
ATOM 712 N N . GLU A 1 93 ? 5.204 -6.618 -12.431 1.00 98.75 93 GLU A N 1
ATOM 713 C CA . GLU A 1 93 ? 6.164 -5.693 -13.031 1.00 98.75 93 GLU A CA 1
ATOM 714 C C . GLU A 1 93 ? 5.490 -4.571 -13.842 1.00 98.75 93 GLU A C 1
ATOM 716 O O . GLU A 1 93 ? 6.117 -3.539 -14.082 1.00 98.75 93 GLU A O 1
ATOM 721 N N . ASP A 1 94 ? 4.231 -4.747 -14.257 1.00 98.75 94 ASP A N 1
ATOM 722 C CA . ASP A 1 94 ? 3.429 -3.718 -14.924 1.00 98.75 94 ASP A CA 1
ATOM 723 C C . ASP A 1 94 ? 2.672 -2.885 -13.881 1.00 98.75 94 ASP A C 1
ATOM 725 O O . ASP A 1 94 ? 1.832 -3.389 -13.126 1.00 98.75 94 ASP A O 1
ATOM 729 N N . HIS A 1 95 ? 2.961 -1.583 -13.858 1.00 98.56 95 HIS A N 1
ATOM 730 C CA . HIS A 1 95 ? 2.368 -0.648 -12.909 1.00 98.56 95 HIS A CA 1
ATOM 731 C C . HIS A 1 95 ? 0.840 -0.572 -13.024 1.00 98.56 95 HIS A C 1
ATOM 733 O O . HIS A 1 95 ? 0.185 -0.318 -12.016 1.00 98.56 95 HIS A O 1
ATOM 739 N N . LYS A 1 96 ? 0.252 -0.833 -14.200 1.00 98.75 96 LYS A N 1
ATOM 740 C CA . LYS A 1 96 ? -1.207 -0.784 -14.389 1.00 98.75 96 LYS A CA 1
ATOM 741 C C . LYS A 1 96 ? -1.920 -1.864 -13.583 1.00 98.75 96 LYS A C 1
ATOM 743 O O . LYS A 1 96 ? -2.917 -1.580 -12.930 1.00 98.75 96 LYS A O 1
ATOM 748 N N . ILE A 1 97 ? -1.355 -3.070 -13.538 1.00 98.81 97 ILE A N 1
ATOM 749 C CA . ILE A 1 97 ? -1.898 -4.156 -12.713 1.00 98.81 97 ILE A CA 1
ATOM 750 C C . ILE A 1 97 ? -1.756 -3.796 -11.233 1.00 98.81 97 ILE A C 1
ATOM 752 O O . ILE A 1 97 ? -2.686 -3.981 -10.458 1.00 98.81 97 ILE A O 1
ATOM 756 N N . VAL A 1 98 ? -0.616 -3.232 -10.821 1.00 98.88 98 VAL A N 1
ATOM 757 C CA . VAL A 1 98 ? -0.432 -2.788 -9.428 1.00 98.88 98 VAL A CA 1
ATOM 758 C C . VAL A 1 98 ? -1.460 -1.714 -9.046 1.00 98.88 98 VAL A C 1
ATOM 760 O O . VAL A 1 98 ? -2.004 -1.767 -7.945 1.00 98.88 98 VAL A O 1
ATOM 763 N N . GLN A 1 99 ? -1.775 -0.784 -9.956 1.00 98.75 99 GLN A N 1
ATOM 764 C CA . GLN A 1 99 ? -2.830 0.217 -9.779 1.00 98.75 99 GLN A CA 1
ATOM 765 C C . GLN A 1 99 ? -4.212 -0.422 -9.602 1.00 98.75 99 GLN A C 1
ATOM 767 O O . GLN A 1 99 ? -4.910 -0.088 -8.646 1.00 98.75 99 GLN A O 1
ATOM 772 N N . GLU A 1 100 ? -4.591 -1.383 -10.447 1.00 98.62 100 GLU A N 1
ATOM 773 C CA . GLU A 1 100 ? -5.858 -2.121 -10.319 1.00 98.62 100 GLU A CA 1
ATOM 774 C C . GLU A 1 100 ? -5.970 -2.827 -8.957 1.00 98.62 100 GLU A C 1
ATOM 776 O O . GLU A 1 100 ? -7.000 -2.747 -8.285 1.00 98.62 100 GLU A O 1
ATOM 781 N N . MET A 1 101 ? -4.881 -3.437 -8.477 1.00 98.75 101 MET A N 1
ATOM 782 C CA . MET A 1 101 ? -4.863 -4.160 -7.198 1.00 98.75 101 MET A CA 1
ATOM 783 C C . MET A 1 101 ? -4.914 -3.251 -5.960 1.00 98.75 101 MET A C 1
ATOM 785 O O . MET A 1 101 ? -5.113 -3.738 -4.843 1.00 98.75 101 MET A O 1
ATOM 789 N N . THR A 1 102 ? -4.837 -1.922 -6.119 1.00 98.69 102 THR A N 1
ATOM 790 C CA . THR A 1 102 ? -5.073 -0.982 -5.005 1.00 98.69 102 THR A CA 1
ATOM 791 C C . THR A 1 102 ? -6.511 -1.041 -4.465 1.00 98.69 102 THR A C 1
ATOM 793 O O . THR A 1 102 ? -6.789 -0.462 -3.416 1.00 98.69 102 THR A O 1
ATOM 796 N N . GLU A 1 103 ? -7.433 -1.771 -5.112 1.00 98.56 103 GLU A N 1
ATOM 797 C CA . GLU A 1 103 ? -8.760 -2.118 -4.566 1.00 98.56 103 GLU A CA 1
ATOM 798 C C . GLU A 1 103 ? -8.721 -2.875 -3.223 1.00 98.56 103 GLU A C 1
ATOM 800 O O . GLU A 1 103 ? -9.698 -2.879 -2.471 1.00 98.56 103 GLU A O 1
ATOM 805 N N . ILE A 1 104 ? -7.574 -3.436 -2.829 1.00 98.75 104 ILE A N 1
ATOM 806 C CA . ILE A 1 104 ? -7.402 -3.955 -1.465 1.00 98.75 104 ILE A CA 1
ATOM 807 C C . ILE A 1 104 ? -7.570 -2.870 -0.387 1.00 98.75 104 ILE A C 1
ATOM 809 O O . ILE A 1 104 ? -8.019 -3.178 0.717 1.00 98.75 104 ILE A O 1
ATOM 813 N N . VAL A 1 105 ? -7.257 -1.600 -0.688 1.00 98.56 105 VAL A N 1
ATOM 814 C CA . VAL A 1 105 ? -7.360 -0.474 0.258 1.00 98.56 105 VAL A CA 1
ATOM 815 C C . VAL A 1 105 ? -8.805 -0.269 0.737 1.00 98.56 105 VAL A C 1
ATOM 817 O O . VAL A 1 105 ? -9.028 -0.365 1.947 1.00 98.56 105 VAL A O 1
ATOM 820 N N . PRO A 1 106 ? -9.813 -0.054 -0.134 1.00 98.25 106 PRO A N 1
ATOM 821 C CA . PRO A 1 106 ? -11.209 0.005 0.303 1.00 98.25 106 PRO A CA 1
ATOM 822 C C . PRO A 1 106 ? -11.729 -1.343 0.829 1.00 98.25 106 PRO A C 1
ATOM 824 O O . PRO A 1 106 ? -12.605 -1.366 1.693 1.00 98.25 106 PRO A O 1
ATOM 827 N N . GLY A 1 107 ? -11.152 -2.480 0.422 1.00 98.56 107 GLY A N 1
ATOM 828 C CA . GLY A 1 107 ? -11.403 -3.766 1.083 1.00 98.56 107 GLY A CA 1
ATOM 829 C C . GLY A 1 107 ? -11.088 -3.713 2.586 1.00 98.56 107 GLY A C 1
ATOM 830 O O . GLY A 1 107 ? -11.960 -3.976 3.426 1.00 98.56 107 GLY A O 1
ATOM 831 N N . LEU A 1 108 ? -9.863 -3.295 2.918 1.00 98.69 108 LEU A N 1
ATOM 832 C CA . LEU A 1 108 ? -9.341 -3.180 4.283 1.00 98.69 108 LEU A CA 1
ATOM 833 C C . LEU A 1 108 ? -10.038 -2.084 5.104 1.00 98.69 108 LEU A C 1
ATOM 835 O O . LEU A 1 108 ? -10.410 -2.311 6.259 1.00 98.69 108 LEU A O 1
ATOM 839 N N . GLN A 1 109 ? -10.231 -0.909 4.501 1.00 98.38 109 GLN A N 1
ATOM 840 C CA . GLN A 1 109 ? -10.687 0.301 5.188 1.00 98.38 109 GLN A CA 1
ATOM 841 C C . GLN A 1 109 ? -12.195 0.537 5.089 1.00 98.38 109 GLN A C 1
ATOM 843 O O . GLN A 1 109 ? -12.753 1.209 5.948 1.00 98.38 109 GLN A O 1
ATOM 848 N N . GLY A 1 110 ? -12.874 -0.035 4.098 1.00 97.62 110 GLY A N 1
ATOM 849 C CA . GLY A 1 110 ? -14.224 0.357 3.689 1.00 97.62 110 GLY A CA 1
ATOM 850 C C . GLY A 1 110 ? -14.212 1.424 2.593 1.00 97.62 110 GLY A C 1
ATOM 851 O O . GLY A 1 110 ? -13.196 2.080 2.362 1.00 97.62 110 GLY A O 1
ATOM 852 N N . ASP A 1 111 ? -15.355 1.594 1.932 1.00 94.69 111 ASP A N 1
ATOM 853 C CA . ASP A 1 111 ? -15.523 2.586 0.872 1.00 94.69 111 ASP A CA 1
ATOM 854 C C . ASP A 1 111 ? -15.561 4.002 1.417 1.00 94.69 111 ASP A C 1
ATOM 856 O O . ASP A 1 111 ? -16.304 4.306 2.355 1.00 94.69 111 ASP A O 1
ATOM 860 N N . ILE A 1 112 ? -14.783 4.870 0.780 1.00 92.81 112 ILE A N 1
ATOM 861 C CA . ILE A 1 112 ? -14.823 6.294 1.056 1.00 92.81 112 ILE A CA 1
ATOM 862 C C . ILE A 1 112 ? -16.179 6.869 0.590 1.00 92.81 112 ILE A C 1
ATOM 864 O O . ILE A 1 112 ? -16.609 6.582 -0.531 1.00 92.81 112 ILE A O 1
ATOM 868 N N . PRO A 1 113 ? -16.884 7.668 1.414 1.00 92.12 113 PRO A N 1
ATOM 869 C CA . PRO A 1 113 ? -18.109 8.340 0.989 1.00 92.12 113 PRO A CA 1
ATOM 870 C C . PRO A 1 113 ? -17.860 9.243 -0.224 1.00 92.12 113 PRO A C 1
ATOM 872 O O . PRO A 1 113 ? -16.821 9.905 -0.277 1.00 92.12 113 PRO A O 1
ATOM 875 N N . ALA A 1 114 ? -18.821 9.313 -1.151 1.00 88.06 114 ALA A N 1
ATOM 876 C CA . ALA A 1 114 ? -18.686 10.022 -2.430 1.00 88.06 114 ALA A CA 1
ATOM 877 C C . ALA A 1 114 ? -18.255 11.497 -2.291 1.00 88.06 114 ALA A C 1
ATOM 879 O O . ALA A 1 114 ? -17.456 11.976 -3.091 1.00 88.06 114 ALA A O 1
ATOM 880 N N . ASP A 1 115 ? -18.710 12.181 -1.238 1.00 88.38 115 ASP A N 1
ATOM 881 C CA . ASP A 1 115 ? -18.430 13.605 -1.003 1.00 88.38 115 ASP A CA 1
ATOM 882 C C . ASP A 1 115 ? -17.162 13.855 -0.163 1.00 88.38 115 ASP A C 1
ATOM 884 O O . ASP A 1 115 ? -16.906 14.972 0.291 1.00 88.38 115 ASP A O 1
ATOM 888 N N . SER A 1 116 ? -16.357 12.819 0.089 1.00 87.06 116 SER A N 1
ATOM 889 C CA . SER A 1 116 ? -15.154 12.952 0.913 1.00 87.06 116 SER A CA 1
ATOM 890 C C . SER A 1 116 ? -14.029 13.668 0.173 1.00 87.06 116 SER A C 1
ATOM 892 O O . SER A 1 116 ? -13.776 13.449 -1.013 1.00 87.06 116 SER A O 1
ATOM 894 N N . LEU A 1 117 ? -13.271 14.474 0.913 1.00 87.31 117 LEU A N 1
ATOM 895 C CA . LEU A 1 117 ? -12.070 15.107 0.387 1.00 87.31 117 LEU A CA 1
ATOM 896 C C . LEU A 1 117 ? -10.997 14.050 0.075 1.00 87.31 117 LEU A C 1
ATOM 898 O O . LEU A 1 117 ? -10.582 13.287 0.950 1.00 87.31 117 LEU A O 1
ATOM 902 N N . LYS A 1 118 ? -10.505 14.041 -1.167 1.00 88.44 118 LYS A N 1
ATOM 903 C CA . LYS A 1 118 ? -9.409 13.160 -1.597 1.00 88.44 118 LYS A CA 1
ATOM 904 C C . LYS A 1 118 ? -8.131 13.442 -0.802 1.00 88.44 118 LYS A C 1
ATOM 906 O O . LYS A 1 118 ? -7.829 14.588 -0.475 1.00 88.44 118 LYS A O 1
ATOM 911 N N . GLY A 1 119 ? -7.368 12.387 -0.526 1.00 87.06 119 GLY A N 1
ATOM 912 C CA . GLY A 1 119 ? -6.113 12.463 0.223 1.00 87.06 119 GLY A CA 1
ATOM 913 C C . GLY A 1 119 ? -6.259 12.578 1.738 1.00 87.06 119 GLY A C 1
ATOM 914 O O . GLY A 1 119 ? -5.247 12.710 2.428 1.00 87.06 119 GLY A O 1
ATOM 915 N N . VAL A 1 120 ? -7.486 12.487 2.260 1.00 91.00 120 VAL A N 1
ATOM 916 C CA . VAL A 1 120 ? -7.758 12.350 3.693 1.00 91.00 120 VAL A CA 1
ATOM 917 C C . VAL A 1 120 ? -7.891 10.858 4.056 1.00 91.00 120 VAL A C 1
ATOM 919 O O . VAL A 1 120 ? -8.633 10.141 3.385 1.00 91.00 120 VAL A O 1
ATOM 922 N N . PRO A 1 121 ? -7.202 10.383 5.111 1.00 92.25 121 PRO A N 1
ATOM 923 C CA . PRO A 1 121 ? -7.338 9.044 5.672 1.00 92.25 121 PRO A CA 1
ATOM 924 C C . PRO A 1 121 ? -8.785 8.663 5.976 1.00 92.25 121 PRO A C 1
ATOM 926 O O . PRO A 1 121 ? -9.521 9.441 6.586 1.00 92.25 121 PRO A O 1
ATOM 929 N N . PHE A 1 122 ? -9.162 7.435 5.630 1.00 94.31 122 PHE A N 1
ATOM 930 C CA . PHE A 1 122 ? -10.494 6.900 5.884 1.00 94.31 122 PHE A CA 1
ATOM 931 C C . PHE A 1 122 ? -10.442 5.488 6.478 1.00 94.31 122 PHE A C 1
ATOM 933 O O . PHE A 1 122 ? -9.687 4.637 6.018 1.00 94.31 122 PHE A O 1
ATOM 940 N N . VAL A 1 123 ? -11.289 5.226 7.481 1.00 96.00 123 VAL A N 1
ATOM 941 C CA . VAL A 1 123 ? -11.599 3.878 7.987 1.00 96.00 123 VAL A CA 1
ATOM 942 C C . VAL A 1 123 ? -13.086 3.824 8.350 1.00 96.00 123 VAL A C 1
ATOM 944 O O . VAL A 1 123 ? -13.525 4.431 9.325 1.00 96.00 123 VAL A O 1
ATOM 947 N N . GLY A 1 124 ? -13.866 3.062 7.587 1.00 94.56 124 GLY A N 1
ATOM 948 C CA . GLY A 1 124 ? -15.328 2.948 7.634 1.00 94.56 124 GLY A CA 1
ATOM 949 C C . GLY A 1 124 ? -15.899 2.138 8.803 1.00 94.56 124 GLY A C 1
ATOM 950 O O . GLY A 1 124 ? -16.901 1.444 8.647 1.00 94.56 124 GLY A O 1
ATOM 951 N N . GLY A 1 125 ? -15.273 2.195 9.981 1.00 91.44 125 GLY A N 1
ATOM 952 C CA . GLY A 1 125 ? -15.827 1.657 11.228 1.00 91.44 125 GLY A CA 1
ATOM 953 C C . GLY A 1 125 ? -15.022 0.534 11.888 1.00 91.44 125 GLY A C 1
ATOM 954 O O . GLY A 1 125 ? -13.926 0.163 11.476 1.00 91.44 125 GLY A O 1
ATOM 955 N N . LYS A 1 126 ? -15.580 -0.026 12.970 1.00 91.56 126 LYS A N 1
ATOM 956 C CA . LYS A 1 126 ? -14.858 -0.917 13.905 1.00 91.56 126 LYS A CA 1
ATOM 957 C C . LYS A 1 126 ? -14.474 -2.287 13.331 1.00 91.56 126 LYS A C 1
ATOM 959 O O . LYS A 1 126 ? -13.585 -2.929 13.876 1.00 91.56 126 LYS A O 1
ATOM 964 N N . LYS A 1 127 ? -15.136 -2.736 12.258 1.00 94.19 127 LYS A N 1
ATOM 965 C CA . LYS A 1 127 ? -14.817 -3.991 11.544 1.00 94.19 127 LYS A CA 1
ATOM 966 C C . LYS A 1 127 ? -13.768 -3.803 10.439 1.00 94.19 127 LYS A C 1
ATOM 968 O O . LYS A 1 127 ? -13.408 -4.769 9.779 1.00 94.19 127 LYS A O 1
ATOM 973 N N . LYS A 1 128 ? -13.308 -2.570 10.222 1.00 98.19 128 LYS A N 1
ATOM 974 C CA . LYS A 1 128 ? -12.309 -2.198 9.217 1.00 98.19 128 LYS A CA 1
ATOM 975 C C . LYS A 1 128 ? -10.995 -1.838 9.888 1.00 98.19 128 LYS A C 1
ATOM 977 O O . LYS A 1 128 ? -10.983 -1.481 11.066 1.00 98.19 128 LYS A O 1
ATOM 982 N N . VAL A 1 129 ? -9.892 -1.936 9.165 1.00 97.94 129 VAL A N 1
ATOM 983 C CA . VAL A 1 129 ? -8.547 -1.623 9.666 1.00 97.94 129 VAL A CA 1
ATOM 984 C C . VAL A 1 129 ? -7.959 -0.478 8.860 1.00 97.94 129 VAL A C 1
ATOM 986 O O . VAL A 1 129 ? -8.284 -0.330 7.688 1.00 97.94 129 VAL A O 1
ATOM 989 N N . ALA A 1 130 ? -7.099 0.331 9.472 1.00 97.69 130 ALA A N 1
ATOM 990 C CA . ALA A 1 130 ? -6.278 1.275 8.724 1.00 97.69 130 ALA A CA 1
ATOM 991 C C . ALA A 1 130 ? -5.331 0.494 7.796 1.00 97.69 130 ALA A C 1
ATOM 993 O O . ALA A 1 130 ? -4.732 -0.494 8.226 1.00 97.69 130 ALA A O 1
ATOM 994 N N . ALA A 1 131 ? -5.209 0.929 6.544 1.00 98.00 131 ALA A N 1
ATOM 995 C CA . ALA A 1 131 ? -4.288 0.359 5.565 1.00 98.00 131 ALA A CA 1
ATOM 996 C C . ALA A 1 131 ? -3.009 1.203 5.455 1.00 98.00 131 ALA A C 1
ATOM 998 O O . ALA A 1 131 ? -3.008 2.397 5.770 1.00 98.00 131 ALA A O 1
ATOM 999 N N . CYS A 1 132 ? -1.940 0.573 4.971 1.00 98.00 132 CYS A N 1
ATOM 1000 C CA . CYS A 1 132 ? -0.629 1.172 4.769 1.00 98.00 132 CYS A CA 1
ATOM 1001 C C . CYS A 1 132 ? -0.081 0.805 3.395 1.00 98.00 132 CYS A C 1
ATOM 1003 O O . CYS A 1 132 ? 0.326 -0.337 3.177 1.00 98.00 132 CYS A O 1
ATOM 1005 N N . VAL A 1 133 ? -0.012 1.772 2.483 1.00 98.12 133 VAL A N 1
ATOM 1006 C CA . VAL A 1 133 ? 0.673 1.533 1.208 1.00 98.12 133 VAL A CA 1
ATOM 1007 C C . VAL A 1 133 ? 2.178 1.651 1.387 1.00 98.12 133 VAL A C 1
ATOM 1009 O O . VAL A 1 133 ? 2.680 2.623 1.964 1.00 98.12 133 VAL A O 1
ATOM 1012 N N . LYS A 1 134 ? 2.908 0.644 0.906 1.00 97.94 134 LYS A N 1
ATOM 1013 C CA . LYS A 1 134 ? 4.353 0.526 1.123 1.00 97.94 134 LYS A CA 1
ATOM 1014 C C . LYS A 1 134 ? 5.101 -0.026 -0.105 1.00 97.94 134 LYS A C 1
ATOM 1016 O O . LYS A 1 134 ? 4.489 -0.729 -0.899 1.00 97.94 134 LYS A O 1
ATOM 1021 N N . HIS A 1 135 ? 6.384 0.286 -0.302 1.00 98.25 135 HIS A N 1
ATOM 1022 C CA . HIS A 1 135 ? 7.216 1.216 0.481 1.00 98.25 135 HIS A CA 1
ATOM 1023 C C . HIS A 1 135 ? 7.594 2.427 -0.374 1.00 98.25 135 HIS A C 1
ATOM 1025 O O . HIS A 1 135 ? 8.217 2.301 -1.424 1.00 98.25 135 HIS A O 1
ATOM 1031 N N . PHE A 1 136 ? 7.198 3.616 0.074 1.00 98.06 136 P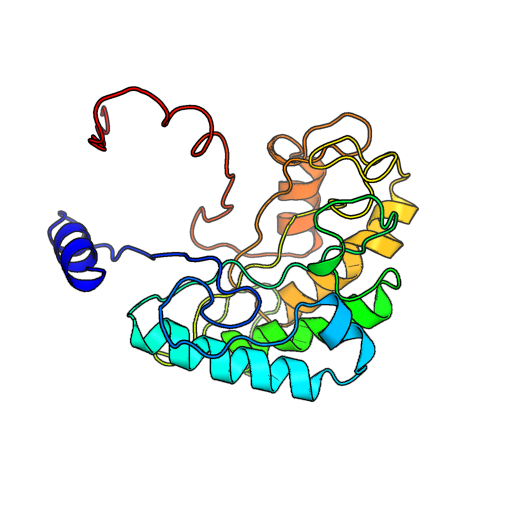HE A N 1
ATOM 1032 C CA . PHE A 1 136 ? 7.331 4.856 -0.681 1.00 98.06 136 PHE A CA 1
ATOM 1033 C C . PHE A 1 136 ? 8.804 5.267 -0.799 1.00 98.06 136 PHE A C 1
ATOM 1035 O O . PHE A 1 136 ? 9.450 5.539 0.210 1.00 98.06 136 PHE A O 1
ATOM 1042 N N . VAL A 1 137 ? 9.397 5.344 -1.985 1.00 98.06 137 VAL A N 1
ATOM 1043 C CA . VAL A 1 137 ? 8.905 4.886 -3.292 1.00 98.06 137 VAL A CA 1
ATOM 1044 C C . VAL A 1 137 ? 10.083 4.295 -4.067 1.00 98.06 137 VAL A C 1
ATOM 1046 O O . VAL A 1 137 ? 11.237 4.603 -3.773 1.00 98.06 137 VAL A O 1
ATOM 1049 N N . GLY A 1 138 ? 9.803 3.438 -5.051 1.00 97.88 138 GLY A N 1
ATOM 1050 C CA . GLY A 1 138 ? 10.833 2.832 -5.901 1.00 97.88 138 GLY A CA 1
ATOM 1051 C C . GLY A 1 138 ? 11.532 1.625 -5.272 1.00 97.88 138 GLY A C 1
ATOM 1052 O O . GLY A 1 138 ? 12.595 1.225 -5.737 1.00 97.88 138 GLY A O 1
ATOM 1053 N N . ASP A 1 139 ? 10.947 1.033 -4.232 1.00 98.19 139 ASP A N 1
ATOM 1054 C CA . ASP A 1 139 ? 11.434 -0.189 -3.583 1.00 98.19 139 ASP A CA 1
ATOM 1055 C C . ASP A 1 139 ? 11.601 -1.368 -4.558 1.00 98.19 139 ASP A C 1
ATOM 1057 O O . ASP A 1 139 ? 12.613 -2.059 -4.505 1.00 98.19 139 ASP A O 1
ATOM 1061 N N . GLY A 1 140 ? 10.677 -1.548 -5.505 1.00 98.25 140 GLY A N 1
ATOM 1062 C CA . GLY A 1 140 ? 10.770 -2.584 -6.544 1.00 98.25 140 GLY A CA 1
ATOM 1063 C C . GLY A 1 140 ? 11.763 -2.303 -7.688 1.00 98.25 140 GLY A C 1
ATOM 1064 O O . GLY A 1 140 ? 11.914 -3.142 -8.576 1.00 98.25 140 GLY A O 1
ATOM 1065 N N . GLY A 1 141 ? 12.418 -1.135 -7.697 1.00 98.25 141 GLY A N 1
ATOM 1066 C CA . GLY A 1 141 ? 13.320 -0.677 -8.765 1.00 98.25 141 GLY A CA 1
ATOM 1067 C C . GLY A 1 141 ? 14.807 -0.687 -8.396 1.00 98.25 141 GLY A C 1
ATOM 1068 O O . GLY A 1 141 ? 15.606 -0.022 -9.056 1.00 98.25 141 GLY A O 1
ATOM 1069 N N . THR A 1 142 ? 15.201 -1.370 -7.317 1.00 98.44 142 THR A N 1
ATOM 1070 C CA . THR A 1 142 ? 16.593 -1.358 -6.853 1.00 98.44 142 THR A CA 1
ATOM 1071 C C . THR A 1 142 ? 17.542 -2.067 -7.818 1.00 98.44 142 THR A C 1
ATOM 1073 O O . THR A 1 142 ? 17.216 -3.062 -8.467 1.00 98.44 142 THR A O 1
ATOM 1076 N N . THR A 1 143 ? 18.769 -1.551 -7.900 1.00 98.06 143 THR A N 1
ATOM 1077 C CA . THR A 1 143 ? 19.802 -2.067 -8.803 1.00 98.06 143 THR A CA 1
ATOM 1078 C C . THR A 1 143 ? 20.071 -3.549 -8.534 1.00 98.06 143 THR A C 1
ATOM 1080 O O . THR A 1 143 ? 20.393 -3.934 -7.408 1.00 98.06 143 THR A O 1
ATOM 1083 N N . LYS A 1 144 ? 19.961 -4.381 -9.581 1.00 97.62 144 LYS A N 1
ATOM 1084 C CA . LYS A 1 144 ? 20.122 -5.849 -9.528 1.00 97.62 144 LYS A CA 1
ATOM 1085 C C . LYS A 1 144 ? 19.146 -6.560 -8.570 1.00 97.62 144 LYS A C 1
ATOM 1087 O O . LYS A 1 144 ? 19.447 -7.665 -8.121 1.00 97.62 144 LYS A O 1
ATOM 1092 N N . GLY A 1 145 ? 18.032 -5.920 -8.207 1.00 97.44 145 GLY A N 1
ATOM 1093 C CA . GLY A 1 145 ? 17.068 -6.458 -7.248 1.00 97.44 145 GLY A CA 1
ATOM 1094 C C . GLY A 1 145 ? 17.619 -6.590 -5.825 1.00 97.44 145 GLY A C 1
ATOM 1095 O O . GLY A 1 145 ? 17.098 -7.361 -5.028 1.00 97.44 145 GLY A O 1
ATOM 1096 N N . ILE A 1 146 ? 18.692 -5.883 -5.459 1.00 97.94 146 ILE A N 1
ATOM 1097 C CA . ILE A 1 146 ? 19.238 -5.978 -4.099 1.00 97.94 146 ILE A CA 1
ATOM 1098 C C . ILE A 1 146 ? 18.291 -5.252 -3.134 1.00 97.94 146 ILE A C 1
ATOM 1100 O O . ILE A 1 146 ? 17.944 -4.087 -3.348 1.00 97.94 146 ILE A O 1
ATOM 1104 N N . ASN A 1 147 ? 17.862 -5.930 -2.067 1.00 96.38 147 ASN A N 1
ATOM 1105 C CA . ASN A 1 147 ? 16.945 -5.351 -1.086 1.00 96.38 147 ASN A CA 1
ATOM 1106 C C . ASN A 1 147 ? 17.556 -4.102 -0.418 1.00 96.38 147 ASN A C 1
ATOM 1108 O O . ASN A 1 147 ? 18.754 -4.072 -0.149 1.00 96.38 147 ASN A O 1
ATOM 1112 N N . GLU A 1 148 ? 16.734 -3.072 -0.176 1.00 94.81 148 GLU A N 1
ATOM 1113 C CA . GLU A 1 148 ? 17.122 -1.805 0.492 1.00 94.81 148 GLU A CA 1
ATOM 1114 C C . GLU A 1 148 ? 18.221 -0.985 -0.216 1.00 94.81 148 GLU A C 1
ATOM 1116 O O . GLU A 1 148 ? 18.741 -0.000 0.324 1.00 94.81 148 GLU A O 1
ATOM 1121 N N . ASN A 1 149 ? 18.571 -1.373 -1.443 1.00 97.38 149 ASN A N 1
ATOM 1122 C CA . ASN A 1 149 ? 19.645 -0.764 -2.213 1.00 97.38 149 ASN A CA 1
ATOM 1123 C C . ASN A 1 149 ? 19.187 0.525 -2.927 1.00 97.38 149 ASN A C 1
ATOM 1125 O O . ASN A 1 149 ? 18.140 1.101 -2.629 1.00 97.38 149 ASN A O 1
ATOM 1129 N N . ASN A 1 150 ? 19.998 1.015 -3.859 1.00 98.31 150 ASN A N 1
ATOM 1130 C CA . ASN A 1 150 ? 19.728 2.213 -4.633 1.00 98.31 150 ASN A CA 1
ATOM 1131 C C . ASN A 1 150 ? 18.908 1.880 -5.890 1.00 98.31 150 ASN A C 1
ATOM 1133 O O . ASN A 1 150 ? 19.320 1.047 -6.705 1.00 98.31 150 ASN A O 1
ATOM 1137 N N . ALA A 1 151 ? 17.772 2.550 -6.061 1.00 97.94 151 ALA A N 1
ATOM 1138 C CA . ALA A 1 151 ? 17.031 2.607 -7.313 1.00 97.94 151 ALA A CA 1
ATOM 1139 C C . ALA A 1 151 ? 17.610 3.737 -8.175 1.00 97.94 151 ALA A C 1
ATOM 1141 O O . ALA A 1 151 ? 17.528 4.914 -7.810 1.00 97.94 151 ALA A O 1
ATOM 1142 N N . VAL A 1 152 ? 18.232 3.373 -9.299 1.00 98.25 152 VAL A N 1
ATOM 1143 C CA . VAL A 1 152 ? 18.844 4.323 -10.239 1.00 98.25 152 VAL A CA 1
ATOM 1144 C C . VAL A 1 152 ? 17.923 4.483 -11.438 1.00 98.25 152 VAL A C 1
ATOM 1146 O O . VAL A 1 152 ? 17.890 3.638 -12.328 1.00 98.25 152 VAL A O 1
ATOM 1149 N N . ILE A 1 153 ? 17.136 5.552 -11.420 1.00 97.94 153 ILE A N 1
ATOM 1150 C CA . ILE A 1 153 ? 16.121 5.848 -12.431 1.00 97.94 153 ILE A CA 1
ATOM 1151 C C . ILE A 1 153 ? 15.884 7.355 -12.472 1.00 97.94 153 ILE A C 1
ATOM 1153 O O . ILE A 1 153 ? 15.943 8.035 -11.444 1.00 97.94 153 ILE A O 1
ATOM 1157 N N . ASP A 1 154 ? 15.618 7.900 -13.652 1.00 98.25 154 ASP A N 1
ATOM 1158 C CA . ASP A 1 154 ? 15.281 9.311 -13.780 1.00 98.25 154 ASP A CA 1
ATOM 1159 C C . ASP A 1 154 ? 13.912 9.626 -13.146 1.00 98.25 154 ASP A C 1
ATOM 1161 O O . ASP A 1 154 ? 13.122 8.750 -12.777 1.00 98.25 154 ASP A O 1
ATOM 1165 N N . ARG A 1 155 ? 13.621 10.919 -12.976 1.00 98.06 155 ARG A N 1
ATOM 1166 C CA . ARG A 1 155 ? 12.368 11.355 -12.347 1.00 98.06 155 ARG A CA 1
ATOM 1167 C C . ARG A 1 155 ? 11.147 10.907 -13.150 1.00 98.06 155 ARG A C 1
ATOM 1169 O O . ARG A 1 155 ? 10.136 10.551 -12.553 1.00 98.06 155 ARG A O 1
ATOM 1176 N N . HIS A 1 156 ? 11.238 10.917 -14.478 1.00 98.06 156 HIS A N 1
ATOM 1177 C CA . HIS A 1 156 ? 10.149 10.466 -15.335 1.00 98.06 156 HIS A CA 1
ATOM 1178 C C . HIS A 1 156 ? 9.846 8.981 -15.104 1.00 98.06 156 HIS A C 1
ATOM 1180 O O . HIS A 1 156 ? 8.693 8.630 -14.860 1.00 98.06 156 HIS A O 1
ATOM 1186 N N . GLY A 1 157 ? 10.858 8.114 -15.102 1.00 98.19 157 GLY A N 1
ATOM 1187 C CA . GLY A 1 157 ? 10.704 6.691 -14.817 1.00 98.19 157 GLY A CA 1
ATOM 1188 C C . GLY A 1 157 ? 10.165 6.425 -13.410 1.00 98.19 157 GLY A C 1
ATOM 1189 O O . GLY A 1 157 ? 9.233 5.638 -13.251 1.00 98.19 157 GLY A O 1
ATOM 1190 N N . LEU A 1 158 ? 10.664 7.137 -12.391 1.00 98.50 158 LEU A N 1
ATOM 1191 C CA . LEU A 1 158 ? 10.139 7.017 -11.025 1.00 98.50 158 LEU A CA 1
ATOM 1192 C C . LEU A 1 158 ? 8.639 7.348 -10.966 1.00 98.50 158 LEU A C 1
ATOM 1194 O O . LEU A 1 158 ? 7.859 6.598 -10.377 1.00 98.50 158 LEU A O 1
ATOM 1198 N N . LEU A 1 159 ? 8.235 8.464 -11.580 1.00 98.12 159 LEU A N 1
ATOM 1199 C CA . LEU A 1 159 ? 6.856 8.952 -11.536 1.00 98.12 159 LEU A CA 1
ATOM 1200 C C . LEU A 1 159 ? 5.900 8.176 -12.450 1.00 98.12 159 LEU A C 1
ATOM 1202 O O . LEU A 1 159 ? 4.715 8.099 -12.143 1.00 98.12 159 LEU A O 1
ATOM 1206 N N . SER A 1 160 ? 6.390 7.596 -13.544 1.00 98.19 160 SER A N 1
ATOM 1207 C CA . SER A 1 160 ? 5.568 6.807 -14.470 1.00 98.19 160 SER A CA 1
ATOM 1208 C C . SER A 1 160 ? 5.411 5.349 -14.041 1.00 98.19 160 SER A C 1
ATOM 1210 O O . SER A 1 160 ? 4.357 4.775 -14.279 1.00 98.19 160 SER A O 1
ATOM 1212 N N . ILE A 1 161 ? 6.413 4.757 -13.380 1.00 98.62 161 ILE A N 1
ATOM 1213 C CA . ILE A 1 161 ? 6.395 3.335 -13.001 1.00 98.62 161 ILE A CA 1
ATOM 1214 C C . ILE A 1 161 ? 6.039 3.153 -11.525 1.00 98.62 161 ILE A C 1
ATOM 1216 O O . ILE A 1 161 ? 5.133 2.396 -11.200 1.00 98.62 161 ILE A O 1
ATOM 1220 N N . HIS A 1 162 ? 6.736 3.831 -10.611 1.00 98.69 162 HIS A N 1
ATOM 1221 C CA . HIS A 1 162 ? 6.670 3.510 -9.178 1.00 98.69 162 HIS A CA 1
ATOM 1222 C C . HIS A 1 162 ? 5.696 4.385 -8.378 1.00 98.69 162 HIS A C 1
ATOM 1224 O O . HIS A 1 162 ? 5.353 4.044 -7.249 1.00 98.69 162 HIS A O 1
ATOM 1230 N N . MET A 1 163 ? 5.254 5.512 -8.934 1.00 98.44 163 MET A N 1
ATOM 1231 C CA . MET A 1 163 ? 4.352 6.459 -8.271 1.00 98.44 163 MET A CA 1
ATOM 1232 C C . MET A 1 163 ? 2.842 6.244 -8.505 1.00 98.44 163 MET A C 1
ATOM 1234 O O . MET A 1 163 ? 2.083 6.555 -7.584 1.00 98.44 163 MET A O 1
ATOM 1238 N N . PRO A 1 164 ? 2.352 5.744 -9.662 1.00 98.62 164 PRO A N 1
ATOM 1239 C CA . PRO A 1 164 ? 0.919 5.791 -9.977 1.00 98.62 164 PRO A CA 1
ATOM 1240 C C . PRO A 1 164 ? 0.004 5.163 -8.914 1.00 98.62 164 PRO A C 1
ATOM 1242 O O . PRO A 1 164 ? -0.966 5.786 -8.487 1.00 98.62 164 PRO A O 1
ATOM 1245 N N . ALA A 1 165 ? 0.367 3.989 -8.387 1.00 98.56 165 ALA A N 1
ATOM 1246 C CA . ALA A 1 165 ? -0.426 3.296 -7.370 1.00 98.56 165 ALA A CA 1
ATOM 1247 C C . ALA A 1 165 ? -0.518 4.053 -6.025 1.00 98.56 165 ALA A C 1
ATOM 1249 O O . ALA A 1 165 ? -1.485 3.863 -5.280 1.00 98.56 165 ALA A O 1
ATOM 1250 N N . TYR A 1 166 ? 0.430 4.949 -5.711 1.00 98.50 166 TYR A N 1
ATOM 1251 C CA . TYR A 1 166 ? 0.312 5.836 -4.546 1.00 98.50 166 TYR A CA 1
ATOM 1252 C C . TYR A 1 166 ? -0.788 6.871 -4.748 1.00 98.50 166 TYR A C 1
ATOM 1254 O O . TYR A 1 166 ? -1.590 7.076 -3.841 1.00 98.50 166 TYR A O 1
ATOM 1262 N N . SER A 1 167 ? -0.857 7.490 -5.932 1.00 97.50 167 SER A N 1
ATOM 1263 C CA . SER A 1 167 ? -1.920 8.444 -6.267 1.00 97.50 167 SER A CA 1
ATOM 1264 C C . SER A 1 167 ? -3.297 7.792 -6.133 1.00 97.50 167 SER A C 1
ATOM 1266 O O . SER A 1 167 ? -4.163 8.321 -5.435 1.00 97.50 167 SER A O 1
ATOM 1268 N N . ASP A 1 168 ? -3.474 6.601 -6.710 1.00 97.75 168 ASP A N 1
ATOM 1269 C CA . ASP A 1 168 ? -4.747 5.872 -6.655 1.00 97.75 168 ASP A CA 1
ATOM 1270 C C . ASP A 1 168 ? -5.137 5.523 -5.216 1.00 97.75 168 ASP A C 1
ATOM 1272 O O . ASP A 1 168 ? -6.274 5.738 -4.795 1.00 97.75 168 ASP A O 1
ATOM 1276 N N . SER A 1 169 ? -4.175 5.062 -4.417 1.00 97.75 169 SER A N 1
ATOM 1277 C CA . SER A 1 169 ? -4.419 4.713 -3.016 1.00 97.75 169 SER A CA 1
ATOM 1278 C C . SER A 1 169 ? -4.765 5.923 -2.143 1.00 97.75 169 SER A C 1
ATOM 1280 O O . SER A 1 169 ? -5.604 5.823 -1.248 1.00 97.75 169 SER A O 1
ATOM 1282 N N . ILE A 1 170 ? -4.149 7.080 -2.402 1.00 96.19 170 ILE A N 1
ATOM 1283 C CA . ILE A 1 170 ? -4.447 8.349 -1.718 1.00 96.19 170 ILE A CA 1
ATOM 1284 C C . ILE A 1 170 ? -5.857 8.833 -2.074 1.00 96.19 170 ILE A C 1
ATOM 1286 O O . ILE A 1 170 ? -6.594 9.284 -1.195 1.00 96.19 170 ILE A O 1
ATOM 1290 N N . ILE A 1 171 ? -6.271 8.691 -3.337 1.00 95.38 171 ILE A N 1
ATOM 1291 C CA . ILE A 1 171 ? -7.643 8.991 -3.776 1.00 95.38 171 ILE A CA 1
ATOM 1292 C C . ILE A 1 171 ? -8.651 8.052 -3.097 1.00 95.38 171 ILE A C 1
ATOM 1294 O O . ILE A 1 171 ? -9.721 8.503 -2.698 1.00 95.38 171 ILE A O 1
ATOM 1298 N N . LYS A 1 172 ? -8.282 6.782 -2.894 1.00 96.19 172 LYS A N 1
ATOM 1299 C CA . LYS A 1 172 ? -9.062 5.774 -2.150 1.00 96.19 172 LYS A CA 1
ATOM 1300 C C . LYS A 1 172 ? -9.029 5.958 -0.622 1.00 96.19 172 LYS A C 1
ATOM 1302 O O . LYS A 1 172 ? -9.609 5.152 0.102 1.00 96.19 172 LYS A O 1
ATOM 1307 N N . GLY A 1 173 ? -8.363 7.001 -0.120 1.00 95.62 173 GLY A N 1
ATOM 1308 C CA . GLY A 1 173 ? -8.349 7.358 1.299 1.00 95.62 173 GLY A CA 1
ATOM 1309 C C . GLY A 1 173 ? -7.444 6.484 2.167 1.00 95.62 173 GLY A C 1
ATOM 1310 O O . GLY A 1 173 ? -7.755 6.287 3.344 1.00 95.62 173 GLY A O 1
ATOM 1311 N N . VAL A 1 174 ? -6.353 5.923 1.625 1.00 96.88 174 VAL A N 1
ATOM 1312 C CA . VAL A 1 174 ? -5.378 5.147 2.419 1.00 96.88 174 VAL A CA 1
ATOM 1313 C C . VAL A 1 174 ? -4.952 5.914 3.675 1.00 96.88 174 VAL A C 1
ATOM 1315 O O . VAL A 1 174 ? -4.702 7.116 3.626 1.00 96.88 174 VAL A O 1
ATOM 1318 N N . SER A 1 175 ? -4.892 5.230 4.818 1.00 95.94 175 SER A N 1
ATOM 1319 C CA . SER A 1 175 ? -4.653 5.892 6.102 1.00 95.94 175 SER A CA 1
ATOM 1320 C C . SER A 1 175 ? -3.191 6.241 6.349 1.00 95.94 175 SER A C 1
ATOM 1322 O O . SER A 1 175 ? -2.900 7.268 6.962 1.00 95.94 175 SER A O 1
ATOM 1324 N N . THR A 1 176 ? -2.262 5.395 5.900 1.00 96.50 176 THR A N 1
ATOM 1325 C CA . THR A 1 176 ? -0.827 5.604 6.112 1.00 96.50 176 THR A CA 1
ATOM 1326 C C . THR A 1 176 ? -0.005 5.234 4.878 1.00 96.50 176 THR A C 1
ATOM 1328 O O . THR A 1 176 ? -0.427 4.474 4.005 1.00 96.50 176 THR A O 1
ATOM 1331 N N . VAL A 1 177 ? 1.211 5.775 4.829 1.00 96.94 177 VAL A N 1
ATOM 1332 C CA . VAL A 1 177 ? 2.232 5.452 3.830 1.00 96.94 177 VAL A CA 1
ATOM 1333 C C . VAL A 1 177 ? 3.518 5.121 4.581 1.00 96.94 177 VAL A C 1
ATOM 1335 O O . VAL A 1 177 ? 3.954 5.905 5.428 1.00 96.94 177 VAL A O 1
ATOM 1338 N N . MET A 1 178 ? 4.125 3.970 4.293 1.00 95.75 178 MET A N 1
ATOM 1339 C CA . MET A 1 178 ? 5.412 3.574 4.879 1.00 95.75 178 MET A CA 1
ATOM 1340 C C . MET A 1 178 ? 6.542 3.891 3.908 1.00 95.75 178 MET A C 1
ATOM 1342 O O . MET A 1 178 ? 6.447 3.566 2.727 1.00 95.75 178 MET A O 1
ATOM 1346 N N . VAL A 1 179 ? 7.608 4.521 4.400 1.00 96.69 179 VAL A N 1
ATOM 1347 C CA . VAL A 1 179 ? 8.752 4.937 3.577 1.00 96.69 179 VAL A CA 1
ATOM 1348 C C . VAL A 1 179 ? 9.699 3.759 3.346 1.00 96.69 179 VAL A C 1
ATOM 1350 O O . VAL A 1 179 ? 9.922 2.943 4.236 1.00 96.69 179 VAL A O 1
ATOM 1353 N N . SER A 1 180 ? 10.258 3.665 2.143 1.00 96.19 180 SER A N 1
ATOM 1354 C CA . SER A 1 180 ? 11.218 2.628 1.764 1.00 96.19 180 SER A CA 1
ATOM 1355 C C . SER A 1 180 ? 12.575 2.812 2.435 1.00 96.19 180 SER A C 1
ATOM 1357 O O . SER A 1 180 ? 13.046 3.930 2.640 1.00 96.19 180 SER A O 1
ATOM 1359 N N . TYR A 1 181 ? 13.252 1.703 2.724 1.00 94.12 181 TYR A N 1
ATOM 1360 C CA . TYR A 1 181 ? 14.671 1.704 3.093 1.00 94.12 181 TYR A CA 1
ATOM 1361 C C . TYR A 1 181 ? 15.607 2.034 1.924 1.00 94.12 181 TYR A C 1
ATOM 1363 O O . TYR A 1 181 ? 16.759 2.431 2.147 1.00 94.12 181 TYR A O 1
ATOM 1371 N N . SER A 1 182 ? 15.124 1.861 0.690 1.00 95.50 182 SER A N 1
ATOM 1372 C CA . SER A 1 182 ? 15.894 2.130 -0.521 1.00 95.50 182 SER A CA 1
ATOM 1373 C C . SER A 1 182 ? 16.342 3.590 -0.612 1.00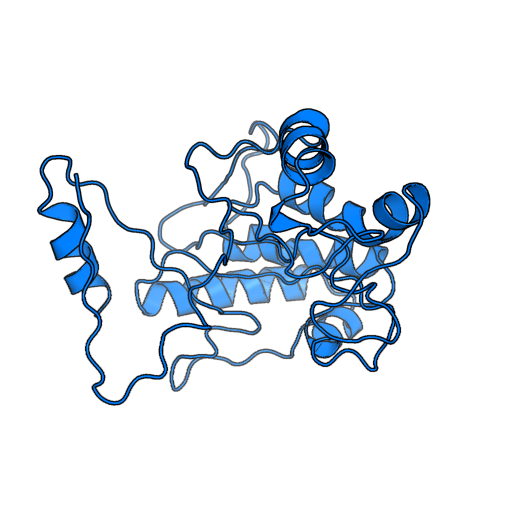 95.50 182 SER A C 1
ATOM 1375 O O . SER A 1 182 ? 15.851 4.492 0.078 1.00 95.50 182 SER A O 1
ATOM 1377 N N . SER A 1 183 ? 17.322 3.811 -1.479 1.00 98.38 183 SER A N 1
ATOM 1378 C CA . SER A 1 183 ? 17.664 5.146 -1.961 1.00 98.38 183 SER A CA 1
ATOM 1379 C C . SER A 1 183 ? 17.089 5.358 -3.360 1.00 98.38 183 SER A C 1
ATOM 1381 O O . SER A 1 183 ? 16.930 4.393 -4.106 1.00 98.38 183 SER A O 1
ATOM 1383 N N . TRP A 1 184 ? 16.829 6.609 -3.729 1.00 98.44 184 TRP A N 1
ATOM 1384 C CA . TRP A 1 184 ? 16.600 7.021 -5.111 1.00 98.44 184 TRP A CA 1
ATOM 1385 C C . TRP A 1 184 ? 17.768 7.898 -5.557 1.00 98.44 184 TRP A C 1
ATOM 1387 O O . TRP A 1 184 ? 18.051 8.916 -4.930 1.00 98.44 184 TRP A O 1
ATOM 1397 N N . ASN A 1 185 ? 18.484 7.480 -6.605 1.00 98.19 185 ASN A N 1
ATOM 1398 C CA . ASN A 1 185 ? 19.669 8.175 -7.128 1.00 98.19 185 ASN A CA 1
ATOM 1399 C C . ASN A 1 185 ? 20.687 8.590 -6.043 1.00 98.19 185 ASN A C 1
ATOM 1401 O O . ASN A 1 185 ? 21.281 9.662 -6.098 1.00 98.19 185 ASN A O 1
ATOM 1405 N N . GLY A 1 186 ? 20.902 7.715 -5.055 1.00 97.25 186 GLY A N 1
ATOM 1406 C CA . GLY A 1 186 ? 21.847 7.909 -3.949 1.00 97.25 186 GLY A CA 1
ATOM 1407 C C . GLY A 1 186 ? 21.237 8.530 -2.689 1.00 97.25 186 GLY A C 1
ATOM 1408 O O . GLY A 1 186 ? 21.765 8.317 -1.598 1.00 97.25 186 GLY A O 1
ATOM 1409 N N . GLU A 1 187 ? 20.091 9.202 -2.785 1.00 97.94 187 GLU A N 1
ATOM 1410 C CA . GLU A 1 187 ? 19.430 9.831 -1.642 1.00 97.94 187 GLU A CA 1
ATOM 1411 C C . GLU A 1 187 ? 18.501 8.847 -0.922 1.00 97.94 187 GLU A C 1
ATOM 1413 O O . GLU A 1 187 ? 17.629 8.230 -1.534 1.00 97.94 187 GLU A O 1
ATOM 1418 N N . LYS A 1 188 ? 18.662 8.690 0.397 1.00 97.31 188 LYS A N 1
ATOM 1419 C CA . LYS A 1 188 ? 17.815 7.790 1.193 1.00 97.31 188 LYS A CA 1
ATOM 1420 C C . LYS A 1 188 ? 16.372 8.282 1.228 1.00 97.31 188 LYS A C 1
ATOM 1422 O O . LYS A 1 188 ? 16.127 9.415 1.630 1.00 97.31 188 LYS A O 1
ATOM 1427 N N . MET A 1 189 ? 15.408 7.405 0.937 1.00 96.81 189 MET A N 1
ATOM 1428 C CA . MET A 1 189 ? 13.983 7.771 0.937 1.00 96.81 189 MET A CA 1
ATOM 1429 C C . MET A 1 189 ? 13.502 8.314 2.291 1.00 96.81 189 MET A C 1
ATOM 1431 O O . MET A 1 189 ? 12.694 9.236 2.333 1.00 96.81 189 MET A O 1
ATOM 1435 N N . HIS A 1 190 ? 14.055 7.811 3.399 1.00 93.00 190 HIS A N 1
ATOM 1436 C CA . HIS A 1 190 ? 13.772 8.305 4.753 1.00 93.00 190 HIS A CA 1
ATOM 1437 C C . HIS A 1 190 ? 14.281 9.734 5.026 1.00 93.00 190 HIS A C 1
ATOM 1439 O O . HIS A 1 190 ? 13.767 10.390 5.929 1.00 93.00 190 HIS A O 1
ATOM 1445 N N . ALA A 1 191 ? 15.268 10.217 4.267 1.00 93.62 191 ALA A N 1
ATOM 1446 C CA . ALA A 1 191 ? 15.799 11.579 4.354 1.00 93.62 191 ALA A CA 1
ATOM 1447 C C . ALA A 1 191 ? 15.329 12.479 3.194 1.00 93.62 191 ALA A C 1
ATOM 1449 O O . ALA A 1 191 ? 15.568 13.684 3.221 1.00 93.62 191 ALA A O 1
ATOM 1450 N N . ASN A 1 192 ? 14.635 11.912 2.200 1.00 95.44 192 ASN A N 1
ATOM 1451 C CA . ASN A 1 192 ? 14.239 12.608 0.982 1.00 95.44 192 ASN A CA 1
ATOM 1452 C C . ASN A 1 192 ? 13.028 13.520 1.233 1.00 95.44 192 ASN A C 1
ATOM 1454 O O . ASN A 1 192 ? 11.864 13.136 1.063 1.00 95.44 192 ASN A O 1
ATOM 1458 N N . ARG A 1 193 ? 13.303 14.753 1.666 1.00 96.25 193 ARG A N 1
ATOM 1459 C CA . ARG A 1 193 ? 12.268 15.756 1.950 1.00 96.25 193 ARG A CA 1
ATOM 1460 C C . ARG A 1 193 ? 11.472 16.124 0.697 1.00 96.25 193 ARG A C 1
ATOM 1462 O O . ARG A 1 193 ? 10.270 16.374 0.809 1.00 96.25 193 ARG A O 1
ATOM 1469 N N . ASP A 1 194 ? 12.105 16.127 -0.469 1.00 96.94 194 ASP A N 1
ATOM 1470 C CA . ASP A 1 194 ? 11.473 16.521 -1.727 1.00 96.94 194 ASP A CA 1
ATOM 1471 C C . ASP A 1 194 ? 10.375 15.542 -2.141 1.00 96.94 194 ASP A C 1
ATOM 1473 O O . ASP A 1 194 ? 9.286 15.962 -2.527 1.00 96.94 194 ASP A O 1
ATOM 1477 N N . LEU A 1 195 ? 10.603 14.237 -1.990 1.00 96.94 195 LEU A N 1
ATOM 1478 C CA . LEU A 1 195 ? 9.586 13.226 -2.265 1.00 96.94 195 LEU A CA 1
ATOM 1479 C C . LEU A 1 195 ? 8.585 13.084 -1.114 1.00 96.94 195 LEU A C 1
ATOM 1481 O O . LEU A 1 195 ? 7.382 13.027 -1.362 1.00 96.94 195 LEU A O 1
ATOM 1485 N N . VAL A 1 196 ? 9.036 13.051 0.143 1.00 95.69 196 VAL A N 1
ATOM 1486 C CA . VAL A 1 196 ? 8.139 12.799 1.287 1.00 95.69 196 VAL A CA 1
ATOM 1487 C C . VAL A 1 196 ? 7.273 14.014 1.625 1.00 95.69 196 VAL A C 1
ATOM 1489 O O . VAL A 1 196 ? 6.086 13.872 1.909 1.00 95.69 196 VAL A O 1
ATOM 1492 N N . THR A 1 197 ? 7.842 15.218 1.623 1.00 93.56 197 THR A N 1
ATOM 1493 C CA . THR A 1 197 ? 7.083 16.448 1.894 1.00 93.56 197 THR A CA 1
ATOM 1494 C C . THR A 1 197 ? 6.614 17.075 0.589 1.00 93.56 197 THR A C 1
ATOM 1496 O O . THR A 1 197 ? 5.409 17.165 0.370 1.00 93.56 197 THR A O 1
ATOM 1499 N N . GLY A 1 198 ? 7.540 17.412 -0.312 1.00 96.50 198 GLY A N 1
ATOM 1500 C CA . GLY A 1 198 ? 7.211 18.153 -1.534 1.00 96.50 198 GLY A CA 1
ATOM 1501 C C . GLY A 1 198 ? 6.281 17.396 -2.489 1.00 96.50 198 GLY A C 1
ATOM 1502 O O . GLY A 1 198 ? 5.366 17.977 -3.073 1.00 96.50 198 GLY A O 1
ATOM 1503 N N . PHE A 1 199 ? 6.459 16.083 -2.634 1.00 96.69 199 PHE A N 1
ATOM 1504 C CA . PHE A 1 199 ? 5.617 15.290 -3.524 1.00 96.69 199 PHE A CA 1
ATOM 1505 C C . PHE A 1 199 ? 4.427 14.662 -2.795 1.00 96.69 199 PHE A C 1
ATOM 1507 O O . PHE A 1 199 ? 3.285 15.006 -3.085 1.00 96.69 199 PHE A O 1
ATOM 1514 N N . LEU A 1 200 ? 4.659 13.779 -1.824 1.00 95.56 200 LEU A N 1
ATOM 1515 C CA . LEU A 1 200 ? 3.586 13.029 -1.170 1.00 95.56 200 LEU A CA 1
ATOM 1516 C C . LEU A 1 200 ? 2.603 13.939 -0.410 1.00 95.56 200 LEU A C 1
ATOM 1518 O O . LEU A 1 200 ? 1.392 13.840 -0.613 1.00 95.56 200 LEU A O 1
ATOM 1522 N N . LYS A 1 201 ? 3.092 14.844 0.446 1.00 92.88 201 LYS A N 1
ATOM 1523 C CA . LYS A 1 201 ? 2.210 15.732 1.226 1.00 92.88 201 LYS A CA 1
ATOM 1524 C C . LYS A 1 201 ? 1.726 16.930 0.420 1.00 92.88 201 LYS A C 1
ATOM 1526 O O . LYS A 1 201 ? 0.535 17.237 0.447 1.00 92.88 201 LYS A O 1
ATOM 1531 N N . ASP A 1 202 ? 2.626 17.610 -0.285 1.00 95.81 202 ASP A N 1
ATOM 1532 C CA . ASP A 1 202 ? 2.293 18.889 -0.909 1.00 95.81 202 ASP A CA 1
ATOM 1533 C C . ASP A 1 202 ? 1.697 18.717 -2.307 1.00 95.81 202 ASP A C 1
ATOM 1535 O O . ASP A 1 202 ? 0.718 19.392 -2.615 1.00 95.81 202 ASP A O 1
ATOM 1539 N N . THR A 1 203 ? 2.205 17.795 -3.129 1.00 95.50 203 THR A N 1
ATOM 1540 C CA . THR A 1 203 ? 1.698 17.577 -4.499 1.00 95.50 203 THR A CA 1
ATOM 1541 C C . THR A 1 203 ? 0.500 16.625 -4.522 1.00 95.50 203 THR A C 1
ATOM 1543 O O . THR A 1 203 ? -0.564 17.005 -5.004 1.00 95.50 203 THR A O 1
ATOM 1546 N N . LEU A 1 204 ? 0.624 15.422 -3.947 1.00 94.44 204 LEU A N 1
ATOM 1547 C CA . LEU A 1 204 ? -0.472 14.440 -3.865 1.00 94.44 204 LEU A CA 1
ATOM 1548 C C . LEU A 1 204 ? -1.497 14.775 -2.772 1.00 94.44 204 LEU A C 1
ATOM 1550 O O . LEU A 1 204 ? -2.506 14.087 -2.639 1.00 94.44 204 LEU A O 1
ATOM 1554 N N . ARG A 1 205 ? -1.256 15.841 -1.997 1.00 94.69 205 ARG A N 1
ATOM 1555 C CA . ARG A 1 205 ? -2.151 16.331 -0.937 1.00 94.69 205 ARG A CA 1
ATOM 1556 C C . ARG A 1 205 ? -2.463 15.280 0.130 1.00 94.69 205 ARG A C 1
ATOM 1558 O O . ARG A 1 205 ? -3.513 15.366 0.761 1.00 94.69 205 ARG A O 1
ATOM 1565 N N . PHE A 1 206 ? -1.551 14.339 0.382 1.00 93.94 206 PHE A N 1
ATOM 1566 C CA . PHE A 1 206 ? -1.731 13.341 1.432 1.00 93.94 206 PHE A CA 1
ATOM 1567 C C . PHE A 1 206 ? -1.740 14.006 2.816 1.00 93.94 206 PHE A C 1
ATOM 1569 O O . PHE A 1 206 ? -0.726 14.536 3.284 1.00 93.94 206 PHE A O 1
ATOM 1576 N N . LYS A 1 207 ? -2.905 14.009 3.470 1.00 87.44 207 LYS A N 1
ATOM 1577 C CA . LYS A 1 207 ? -3.116 14.630 4.779 1.00 87.44 207 LYS A CA 1
ATOM 1578 C C . LYS A 1 207 ? -2.951 13.588 5.870 1.00 87.44 207 LYS A C 1
ATOM 1580 O O . LYS A 1 207 ? -3.825 12.762 6.067 1.00 87.44 207 LYS A O 1
ATOM 1585 N N . VAL A 1 208 ? -1.878 13.657 6.648 1.00 67.75 208 VAL A N 1
ATOM 1586 C CA . VAL A 1 208 ? -1.789 12.859 7.878 1.00 67.75 208 VAL A CA 1
ATOM 1587 C C . VAL A 1 208 ? -2.062 13.783 9.057 1.00 67.75 208 VAL A C 1
ATOM 1589 O O . VAL A 1 208 ? -1.267 14.676 9.335 1.00 67.75 208 VAL A O 1
ATOM 1592 N N . ASN A 1 209 ? -3.191 13.585 9.743 1.00 47.06 209 ASN A N 1
ATOM 1593 C CA . ASN A 1 209 ? -3.550 14.352 10.949 1.00 47.06 209 ASN A CA 1
ATOM 1594 C C . ASN A 1 209 ? -2.781 13.894 12.201 1.00 47.06 209 ASN A C 1
ATOM 1596 O O . ASN A 1 209 ? -2.956 14.436 13.287 1.00 47.06 209 ASN A O 1
ATOM 1600 N N . VAL A 1 210 ? -1.923 12.888 12.052 1.00 40.59 210 VAL A N 1
ATOM 1601 C CA . VAL A 1 210 ? -1.073 12.327 13.099 1.00 40.59 210 VAL A CA 1
ATOM 1602 C C . VAL A 1 210 ? 0.309 12.116 12.469 1.00 40.59 210 VAL A C 1
ATOM 1604 O O . VAL A 1 210 ? 0.369 11.789 11.286 1.00 40.59 210 VAL A O 1
ATOM 1607 N N . PRO A 1 211 ? 1.440 12.286 13.168 1.00 35.78 211 PRO A N 1
ATOM 1608 C CA . PRO A 1 211 ? 2.750 11.934 12.624 1.00 35.78 211 PRO A CA 1
ATOM 1609 C C . PRO A 1 211 ? 2.904 10.402 12.520 1.00 35.78 211 PRO A C 1
ATOM 1611 O O . PRO A 1 211 ? 3.680 9.791 13.237 1.00 35.78 211 PRO A O 1
ATOM 1614 N N . LEU A 1 212 ? 2.143 9.761 11.630 1.00 43.00 212 LEU A N 1
ATOM 1615 C CA . LEU A 1 212 ? 2.314 8.373 11.193 1.00 43.00 212 LEU A CA 1
ATOM 1616 C C . LEU A 1 212 ? 2.809 8.361 9.741 1.00 43.00 212 LEU A C 1
ATOM 1618 O O . LEU A 1 212 ? 2.257 7.700 8.868 1.00 43.00 212 LEU A O 1
ATOM 1622 N N . LEU A 1 213 ? 3.893 9.092 9.482 1.00 43.34 213 LEU A N 1
ATOM 1623 C CA . LEU A 1 213 ? 4.915 8.521 8.615 1.00 43.34 213 LEU A CA 1
ATOM 1624 C C . LEU A 1 213 ? 5.643 7.529 9.511 1.00 43.34 213 LEU A C 1
ATOM 1626 O O . LEU A 1 213 ? 6.425 7.938 10.363 1.00 43.34 213 LEU A O 1
ATOM 1630 N N . PHE A 1 214 ? 5.320 6.240 9.386 1.00 43.94 214 PHE A N 1
ATOM 1631 C CA . PHE A 1 214 ? 6.158 5.200 9.974 1.00 43.94 214 PHE A CA 1
ATOM 1632 C C . PHE A 1 214 ? 7.485 5.249 9.213 1.00 43.94 214 PHE A C 1
ATOM 1634 O O . PHE A 1 214 ? 7.669 4.593 8.190 1.00 43.94 214 PHE A O 1
ATOM 1641 N N . THR A 1 215 ? 8.399 6.093 9.674 1.00 35.59 215 THR A N 1
ATOM 1642 C CA . THR A 1 215 ? 9.816 5.880 9.454 1.00 35.59 215 THR A CA 1
ATOM 1643 C C . THR A 1 215 ? 10.176 4.710 10.349 1.00 35.59 215 THR A C 1
ATOM 1645 O O . THR A 1 215 ? 10.238 4.835 11.570 1.00 35.59 215 THR A O 1
ATOM 1648 N N . CYS A 1 216 ? 10.414 3.546 9.751 1.00 34.31 216 CYS A N 1
ATOM 1649 C CA . CYS A 1 216 ? 11.095 2.468 10.447 1.00 34.31 216 CYS A CA 1
ATOM 1650 C C . CYS A 1 216 ? 12.588 2.834 10.565 1.00 34.31 216 CYS A C 1
ATOM 1652 O O . CYS A 1 216 ? 13.461 2.083 10.146 1.00 34.31 216 CYS A O 1
ATOM 1654 N N . LEU A 1 217 ? 12.909 4.021 11.095 1.00 29.59 217 LEU A N 1
ATOM 1655 C CA . LEU A 1 217 ? 14.267 4.319 11.518 1.00 29.59 217 LEU A CA 1
ATOM 1656 C C . LEU A 1 217 ? 14.493 3.508 12.800 1.00 29.59 217 LEU A C 1
ATOM 1658 O O . LEU A 1 217 ? 13.992 3.862 13.862 1.00 29.59 217 LEU A O 1
ATOM 1662 N N . LEU A 1 218 ? 15.244 2.412 12.675 1.00 27.92 218 LEU A N 1
ATOM 1663 C CA . LEU A 1 218 ? 15.918 1.729 13.786 1.00 27.92 218 LEU A CA 1
ATOM 1664 C C . LEU A 1 218 ? 15.017 1.114 14.876 1.00 27.92 218 LEU A C 1
ATOM 1666 O O . LEU A 1 218 ? 15.233 1.347 16.061 1.00 27.92 218 LEU A O 1
ATOM 1670 N N . LEU A 1 219 ? 14.086 0.226 14.510 1.00 26.52 219 LEU A N 1
ATOM 1671 C CA . LEU A 1 219 ? 13.532 -0.740 15.482 1.00 26.52 219 LEU A CA 1
ATOM 1672 C C . LEU A 1 219 ? 14.084 -2.168 15.333 1.00 26.52 219 LEU A C 1
ATOM 1674 O O . LEU A 1 219 ? 13.952 -2.952 16.265 1.00 26.52 219 LEU A O 1
ATOM 1678 N N . PHE A 1 220 ? 14.783 -2.494 14.236 1.00 24.86 220 PHE A N 1
ATOM 1679 C CA . PHE A 1 220 ? 15.316 -3.849 14.009 1.00 24.86 220 PHE A CA 1
ATOM 1680 C C . PHE A 1 220 ? 16.820 -4.035 14.285 1.00 24.86 220 PHE A C 1
ATOM 1682 O O . PHE A 1 220 ? 17.245 -5.157 14.530 1.00 24.86 220 PHE A O 1
ATOM 1689 N N . SER A 1 221 ? 17.639 -2.973 14.326 1.00 23.94 221 SER A N 1
ATOM 1690 C CA . SER A 1 221 ? 19.108 -3.118 14.459 1.00 23.94 221 SER A CA 1
ATOM 1691 C C . SER A 1 221 ? 19.665 -2.974 15.889 1.00 23.94 221 SER A C 1
ATOM 1693 O O . SER A 1 221 ? 20.880 -2.929 16.060 1.00 23.94 221 SER A O 1
ATOM 1695 N N . LEU A 1 222 ? 18.818 -2.898 16.924 1.00 24.75 222 LEU A N 1
ATOM 1696 C CA . LEU A 1 222 ? 19.254 -2.709 18.323 1.00 24.75 222 LEU A CA 1
ATOM 1697 C C . LEU A 1 222 ? 18.644 -3.709 19.325 1.00 24.75 222 LEU A C 1
ATOM 1699 O O . LEU A 1 222 ? 18.801 -3.539 20.531 1.00 24.75 222 LEU A O 1
ATOM 1703 N N . LEU A 1 223 ? 17.990 -4.775 18.848 1.00 28.69 223 LEU A N 1
ATOM 1704 C CA . LEU A 1 223 ? 17.330 -5.788 19.688 1.00 28.69 223 LEU A CA 1
ATOM 1705 C C . LEU A 1 223 ? 17.884 -7.207 19.489 1.00 28.69 223 LEU A C 1
ATOM 1707 O O . LEU A 1 223 ? 17.145 -8.184 19.468 1.00 28.69 223 LEU A O 1
ATOM 1711 N N . LEU A 1 224 ? 19.206 -7.332 19.425 1.00 31.16 224 LEU A N 1
ATOM 1712 C CA . LEU A 1 224 ? 19.879 -8.558 19.851 1.00 31.16 224 LEU A CA 1
ATOM 1713 C C . LEU A 1 224 ? 20.929 -8.183 20.893 1.00 31.16 224 LEU A C 1
ATOM 1715 O O . LEU A 1 224 ? 22.096 -7.976 20.585 1.00 31.16 224 LEU A O 1
ATOM 1719 N N . ASN A 1 225 ? 20.482 -8.066 22.143 1.00 28.52 225 ASN A N 1
ATOM 1720 C CA . ASN A 1 225 ? 21.361 -8.214 23.294 1.00 28.52 225 ASN A CA 1
ATOM 1721 C C . ASN A 1 225 ? 20.670 -9.093 24.347 1.00 28.52 225 ASN A C 1
ATOM 1723 O O . ASN A 1 225 ? 19.473 -8.958 24.600 1.00 28.52 225 ASN A O 1
ATOM 1727 N N . ASN A 1 226 ? 21.458 -10.009 24.908 1.00 33.06 226 ASN A N 1
ATOM 1728 C CA . ASN A 1 226 ? 21.144 -11.309 25.525 1.00 33.06 226 ASN A CA 1
ATOM 1729 C C . ASN A 1 226 ? 20.081 -11.429 26.645 1.00 33.06 226 ASN A C 1
ATOM 1731 O O . ASN A 1 226 ? 20.067 -12.459 27.306 1.00 33.06 226 ASN A O 1
ATOM 1735 N N . ASN A 1 227 ? 19.180 -10.470 26.891 1.00 34.03 227 ASN A N 1
ATOM 1736 C CA . ASN A 1 227 ? 18.330 -10.501 28.096 1.00 34.03 227 ASN A CA 1
ATOM 1737 C C . ASN A 1 227 ? 16.824 -10.208 27.920 1.00 34.03 227 ASN A C 1
ATOM 1739 O O . ASN A 1 227 ? 16.172 -9.922 28.918 1.00 34.03 227 ASN A O 1
ATOM 1743 N N . ASN A 1 228 ? 16.237 -10.319 26.717 1.00 32.16 228 ASN A N 1
ATOM 1744 C CA . ASN A 1 228 ? 14.770 -10.402 26.498 1.00 32.16 228 ASN A CA 1
ATOM 1745 C C . ASN A 1 228 ? 13.887 -9.508 27.411 1.00 32.16 228 ASN A C 1
ATOM 1747 O O . ASN A 1 228 ? 12.911 -9.967 28.006 1.00 32.16 228 ASN A O 1
ATOM 1751 N N . GLN A 1 229 ? 14.210 -8.217 27.530 1.00 26.89 229 GLN A N 1
ATOM 1752 C CA . GLN A 1 229 ? 13.395 -7.239 28.259 1.00 26.89 229 GLN A CA 1
ATOM 1753 C C . GLN A 1 229 ? 13.348 -5.921 27.478 1.00 26.89 229 GLN A C 1
ATOM 1755 O O . GLN A 1 229 ? 14.379 -5.300 27.228 1.00 26.89 229 GLN A O 1
ATOM 1760 N N . ILE A 1 230 ? 12.142 -5.483 27.102 1.00 31.00 230 ILE A N 1
ATOM 1761 C CA . ILE A 1 230 ? 11.894 -4.189 26.452 1.00 31.00 230 ILE A CA 1
ATOM 1762 C C . ILE A 1 230 ? 11.652 -3.147 27.551 1.00 31.00 230 ILE A C 1
ATOM 1764 O O . ILE A 1 230 ? 10.648 -3.213 28.260 1.00 31.00 230 ILE A O 1
ATOM 1768 N N . ARG A 1 231 ? 12.549 -2.162 27.686 1.00 22.55 231 ARG A N 1
ATOM 1769 C CA . ARG A 1 231 ? 12.348 -0.972 28.530 1.00 22.55 231 ARG A CA 1
ATOM 1770 C C . ARG A 1 231 ? 12.179 0.259 27.643 1.00 22.55 231 ARG A C 1
ATOM 1772 O O . ARG A 1 231 ? 13.111 0.659 26.956 1.00 22.55 231 ARG A O 1
ATOM 1779 N N . TRP A 1 232 ? 11.005 0.880 27.705 1.00 25.48 232 TRP A N 1
ATOM 1780 C CA . TRP A 1 232 ? 10.770 2.220 27.173 1.00 25.48 232 TRP A CA 1
ATOM 1781 C C . TRP A 1 232 ? 11.121 3.240 28.257 1.00 25.48 232 TRP A C 1
ATOM 1783 O O . TRP A 1 232 ? 10.481 3.263 29.306 1.00 25.48 232 TRP A O 1
ATOM 1793 N N . THR A 1 233 ? 12.112 4.097 28.023 1.00 22.33 233 THR A N 1
ATOM 1794 C CA . THR A 1 233 ? 12.300 5.311 28.829 1.00 22.33 233 THR A CA 1
ATOM 1795 C C . THR A 1 233 ? 12.192 6.526 27.923 1.00 22.33 233 THR A C 1
ATOM 1797 O O . THR A 1 233 ? 13.109 6.814 27.158 1.00 22.33 233 THR A O 1
ATOM 1800 N N . LEU A 1 234 ? 11.069 7.237 28.026 1.00 23.34 234 LEU A N 1
ATOM 1801 C CA . LEU A 1 234 ? 10.960 8.631 27.608 1.00 23.34 234 LEU A CA 1
ATOM 1802 C C . LEU A 1 234 ? 11.789 9.459 28.596 1.00 23.34 234 LEU A C 1
ATOM 1804 O O . LEU A 1 234 ? 11.493 9.446 29.792 1.00 23.34 234 LEU A O 1
ATOM 1808 N N . LYS A 1 235 ? 12.832 10.147 28.126 1.00 20.53 235 LYS A N 1
ATOM 1809 C CA . LYS A 1 235 ? 13.397 11.271 28.879 1.00 20.53 235 LYS A CA 1
ATOM 1810 C C . LYS A 1 235 ? 12.760 12.561 28.367 1.00 20.53 235 LYS A C 1
ATOM 1812 O O . LYS A 1 235 ? 12.643 12.745 27.159 1.00 20.53 235 LYS A O 1
ATOM 1817 N N . SER A 1 236 ? 12.305 13.334 29.351 1.00 32.78 236 SER A N 1
ATOM 1818 C CA . SER A 1 236 ? 11.710 14.675 29.320 1.00 32.78 236 SER A CA 1
ATOM 1819 C C . SER A 1 236 ? 12.407 15.652 28.390 1.00 32.78 236 SER A C 1
ATOM 1821 O O . SER A 1 236 ? 13.660 15.653 28.435 1.00 32.78 236 SER A O 1
#

Foldseek 3Di:
DQVVVQVVCCPDPVRDGDADEDACAQAVVVDPPTDGHQFQLVVLVVLDLVVLLQSLQSRLQRCVVVVHAAYADQALALAPAPVAPCVSSHNYVASVSSLSNLSSQCSQANFDPPPDDFQAAGHPDSSHHQYEYDAPWCQNQADNNDGLEEREDDPCCRCVRTNPSLLSNSRRRHQYYEHGSHHYVPHGRLRPCCCPPVNNCNPSVNDHPDPPNPPVPDPPPPPPDDDPDDDDDDDD

Organism: Juglans regia (NCBI:txid51240)

Sequence (236 aa):
MINEYQKGSLSTRLGIPMMYGIDAVHGHNNVFNATIFPHNIGLGATRDSELVRRIGAATAVEVRATGIPYVFAPCIAVCRDPRWGRCYESYSEDHKIVQEMTEIVPGLQGDIPADSLKGVPFVGGKKKVAACVKHFVGDGGTTKGINENNAVIDRHGLLSIHMPAYSDSIIKGVSTVMVSYSSWNGEKMHANRDLVTGFLKDTLRFKVNVPLLFTCLLLFSLLLNNNNQIRWTLKS

pLDDT: mean 88.95, std 21.55, range [20.53, 98.88]

Radius of gyration: 17.88 Å; chains: 1; bounding box: 40×40×47 Å